Protein AF-A0A1V9Z8P1-F1 (afdb_monomer_lite)

Organism: Achlya hypogyna (NCBI:txid1202772)

Sequence (250 aa):
MLLMGPSRGLGRVGLRHARVFFSSTSPRMAPIKEDEFPGIFPAAKKSMLQDVVDRLNYSMANHPQVTMAFVISADMASIFGTYGLLQLSGVVISPEFALAFAASRPLRRLRMPFDLAMAALLSKMFPPLSRVRVSSMFPTVPQDQGLLHKGMSTMTDIMDKYGACYMIGSRLAGLTVVNSLYFALIQGVDILPYLEQFGFGELGSAMGTWAASVVMASVFYPVTLSATGYVVPGIARALAAAKANAAKRS

Foldseek 3Di:
DDDDDDDDDDDDDDPDDDDDDDDPPDPPDDPDPPDDDPDPDDDDPQDLLLVLQVLLLVCLQPPLPLLVVLLVVLLVVQLVVLLVVCVVVVDQFDLLLLVLLLVCPVCVVVCPVVLLVQLVVVCVVRVSQLQAQNVSSDDPDPPDPDPVVVVVVVVNVSCNRSPVSSVLSSLVSSLVSSVVSSVVVVVVPDCLVVVVVVVNNDRDSSSSSSSVSSNVSSVCSVVSSSVSSVVSVVVVVVVVVVVVVVVVVD

pLDDT: mean 80.26, std 18.21, range [40.0, 96.31]

Radius of gyration: 29.45 Å; chains: 1; bounding box: 127×45×56 Å

Secondary structure (DSSP, 8-state):
---------------------------------TT-----S------HHHHHHHHHHHHHHH-HHHHHHHHHHHHHHHHHHHHHHHHHHT----HHHHHHHHHTTTTHHHHHHHHHHHHHHHHHH-GGGGG--GGGGS-------SHHHHHHHHHHHHHHHHTHHHHHHHHHHHHHHHHHHHHHHHTT---HHHHHTTT-S---HHHHHHHHHHHHHGGGHHHHHHHHHHHHHHHHHHHHHHHHHHHTT-

Structure (mmCIF, N/CA/C/O backbone):
data_AF-A0A1V9Z8P1-F1
#
_entry.id   AF-A0A1V9Z8P1-F1
#
loop_
_atom_site.group_PDB
_atom_site.id
_atom_site.type_symbol
_atom_site.label_atom_id
_atom_site.label_alt_id
_atom_site.label_comp_id
_atom_site.label_asym_id
_atom_site.label_entity_id
_atom_site.label_seq_id
_atom_site.pdbx_PDB_ins_code
_atom_site.Cartn_x
_atom_site.Cartn_y
_atom_site.Cartn_z
_atom_site.occupancy
_atom_site.B_iso_or_equiv
_atom_site.auth_seq_id
_atom_site.auth_comp_id
_atom_site.auth_asym_id
_atom_site.auth_atom_id
_atom_site.pdbx_PDB_model_num
ATOM 1 N N . MET A 1 1 ? 103.067 0.131 10.561 1.00 40.03 1 MET A N 1
ATOM 2 C CA . MET A 1 1 ? 103.444 -0.729 9.421 1.00 40.03 1 MET A CA 1
ATOM 3 C C . MET A 1 1 ? 102.188 -0.946 8.586 1.00 40.03 1 MET A C 1
ATOM 5 O O . MET A 1 1 ? 101.149 -1.239 9.160 1.00 40.03 1 MET A O 1
ATOM 9 N N . LEU A 1 2 ? 102.275 -0.628 7.294 1.00 45.22 2 LEU A N 1
ATOM 10 C CA . LEU A 1 2 ? 101.213 -0.632 6.278 1.00 45.22 2 LEU A CA 1
ATOM 11 C C . LEU A 1 2 ? 100.500 -1.985 6.108 1.00 45.22 2 LEU A C 1
ATOM 13 O O . LEU A 1 2 ? 101.162 -3.011 6.210 1.00 45.22 2 LEU A O 1
ATOM 17 N N . LEU A 1 3 ? 99.209 -1.945 5.733 1.00 47.12 3 LEU A N 1
ATOM 18 C CA . LEU A 1 3 ? 98.592 -2.540 4.517 1.00 47.12 3 LEU A CA 1
ATOM 19 C C . LEU A 1 3 ? 97.046 -2.521 4.678 1.00 47.12 3 LEU A C 1
ATOM 21 O O . LEU A 1 3 ? 96.527 -3.007 5.672 1.00 47.12 3 LEU A O 1
ATOM 25 N N . MET A 1 4 ? 96.310 -1.721 3.892 1.00 40.69 4 MET A N 1
ATOM 26 C CA . MET A 1 4 ? 95.672 -2.046 2.590 1.00 40.69 4 MET A CA 1
ATOM 27 C C . MET A 1 4 ? 94.326 -2.805 2.723 1.00 40.69 4 MET A C 1
ATOM 29 O O . MET A 1 4 ? 94.268 -3.852 3.350 1.00 40.69 4 MET A O 1
ATOM 33 N N . GLY A 1 5 ? 93.251 -2.235 2.141 1.00 41.12 5 GLY A N 1
ATOM 34 C CA . GLY A 1 5 ? 91.856 -2.746 2.119 1.00 41.12 5 GLY A CA 1
ATOM 35 C C . GLY A 1 5 ? 91.628 -3.975 1.206 1.00 41.12 5 GLY A C 1
ATOM 36 O O . GLY A 1 5 ? 92.610 -4.673 0.967 1.00 41.12 5 GLY A O 1
ATOM 37 N N . PRO A 1 6 ? 90.421 -4.257 0.628 1.00 54.06 6 PRO A N 1
ATOM 38 C CA . PRO A 1 6 ? 89.310 -3.330 0.318 1.00 54.06 6 PRO A CA 1
ATOM 39 C C . PRO A 1 6 ? 87.839 -3.852 0.459 1.00 54.06 6 PRO A C 1
ATOM 41 O O . PRO A 1 6 ? 87.563 -5.033 0.623 1.00 54.06 6 PRO A O 1
ATOM 44 N N . SER A 1 7 ? 86.903 -2.898 0.323 1.00 47.62 7 SER A N 1
ATOM 45 C CA . SER A 1 7 ? 85.544 -2.891 -0.281 1.00 47.62 7 SER A CA 1
ATOM 46 C C . SER A 1 7 ? 84.724 -4.168 -0.565 1.00 47.62 7 SER A C 1
ATOM 48 O O . SER A 1 7 ? 85.163 -5.032 -1.318 1.00 47.62 7 SER A O 1
ATOM 50 N N . ARG A 1 8 ? 83.426 -4.116 -0.184 1.00 44.69 8 ARG A N 1
ATOM 51 C CA . ARG A 1 8 ? 82.171 -4.423 -0.953 1.00 44.69 8 ARG A CA 1
ATOM 52 C C . ARG A 1 8 ? 80.996 -4.555 0.047 1.00 44.69 8 ARG A C 1
ATOM 54 O O . ARG A 1 8 ? 81.183 -5.155 1.088 1.00 44.69 8 ARG A O 1
ATOM 61 N N . GLY A 1 9 ? 79.767 -4.073 -0.142 1.00 43.34 9 GLY A N 1
ATOM 62 C CA . GLY A 1 9 ? 79.109 -3.310 -1.199 1.00 43.34 9 GLY A CA 1
ATOM 63 C C . GLY A 1 9 ? 77.713 -2.885 -0.700 1.00 43.34 9 GLY A C 1
ATOM 64 O O . GLY A 1 9 ? 76.983 -3.684 -0.121 1.00 43.34 9 GLY A O 1
ATOM 65 N N . LEU A 1 10 ? 77.365 -1.612 -0.898 1.00 44.53 10 LEU A N 1
ATOM 66 C CA . LEU A 1 10 ? 76.055 -1.024 -0.602 1.00 44.53 10 LEU A CA 1
ATOM 67 C C . LEU A 1 10 ? 75.055 -1.395 -1.709 1.00 44.53 10 LEU A C 1
ATOM 69 O O . LEU A 1 10 ? 75.205 -0.971 -2.856 1.00 44.53 10 LEU A O 1
ATOM 73 N N . GLY A 1 11 ? 74.019 -2.158 -1.361 1.00 42.34 11 GLY A N 1
ATOM 74 C CA . GLY A 1 11 ? 72.881 -2.432 -2.237 1.00 42.34 11 GLY A CA 1
ATOM 75 C C . GLY A 1 11 ? 71.965 -1.213 -2.353 1.00 42.34 11 GLY A C 1
ATOM 76 O O . GLY A 1 11 ? 71.170 -0.937 -1.460 1.00 42.34 11 GLY A O 1
ATOM 77 N N . ARG A 1 12 ? 72.065 -0.482 -3.470 1.00 43.97 12 ARG A N 1
ATOM 78 C CA . ARG A 1 12 ? 71.074 0.517 -3.899 1.00 43.97 12 ARG A CA 1
ATOM 79 C C . ARG A 1 12 ? 69.827 -0.200 -4.421 1.00 43.97 12 ARG A C 1
ATOM 81 O O . ARG A 1 12 ? 69.863 -0.795 -5.495 1.00 43.97 12 ARG A O 1
ATOM 88 N N . VAL A 1 13 ? 68.714 -0.094 -3.699 1.00 48.84 13 VAL A N 1
ATOM 89 C CA . VAL A 1 13 ? 67.387 -0.463 -4.208 1.00 48.84 13 VAL A CA 1
ATOM 90 C C . VAL A 1 13 ? 66.920 0.648 -5.149 1.00 48.84 13 VAL A C 1
ATOM 92 O O . VAL A 1 13 ? 66.606 1.758 -4.726 1.00 48.84 13 VAL A O 1
ATOM 95 N N . GLY A 1 14 ? 66.942 0.364 -6.450 1.00 43.62 14 GLY A N 1
ATOM 96 C CA . GLY A 1 14 ? 66.439 1.260 -7.485 1.00 43.62 14 GLY A CA 1
ATOM 97 C C . GLY A 1 14 ? 64.912 1.295 -7.494 1.00 43.62 14 GLY A C 1
ATOM 98 O O . GLY A 1 14 ? 64.268 0.335 -7.907 1.00 43.62 14 GLY A O 1
ATOM 99 N N . LEU A 1 15 ? 64.336 2.429 -7.094 1.00 46.81 15 LEU A N 1
ATOM 100 C CA . LEU A 1 15 ? 62.937 2.779 -7.339 1.00 46.81 15 LEU A CA 1
ATOM 101 C C . LEU A 1 15 ? 62.738 3.050 -8.839 1.00 46.81 15 LEU A C 1
ATOM 103 O O . LEU A 1 15 ? 62.928 4.164 -9.324 1.00 46.81 15 LEU A O 1
ATOM 107 N N . ARG A 1 16 ? 62.364 2.013 -9.595 1.00 42.28 16 ARG A N 1
ATOM 108 C CA . ARG A 1 16 ? 61.863 2.166 -10.966 1.00 42.28 16 ARG A CA 1
ATOM 109 C C . ARG A 1 16 ? 60.435 2.712 -10.918 1.00 42.28 16 ARG A C 1
ATOM 111 O O . ARG A 1 16 ? 59.513 2.021 -10.500 1.00 42.28 16 ARG A O 1
ATOM 118 N N . HIS A 1 17 ? 60.265 3.947 -11.381 1.00 45.50 17 HIS A N 1
ATOM 119 C CA . HIS A 1 17 ? 58.970 4.515 -11.749 1.00 45.50 17 HIS A CA 1
ATOM 120 C C . HIS A 1 17 ? 58.358 3.709 -12.904 1.00 45.50 17 HIS A C 1
ATOM 122 O O . HIS A 1 17 ? 58.748 3.870 -14.061 1.00 45.50 17 HIS A O 1
ATOM 128 N N . ALA A 1 18 ? 57.388 2.851 -12.596 1.00 45.50 18 ALA A N 1
ATOM 129 C CA . ALA A 1 18 ? 56.505 2.271 -13.595 1.00 45.50 18 ALA A CA 1
ATOM 130 C C . ALA A 1 18 ? 55.452 3.324 -13.984 1.00 45.50 18 ALA A C 1
ATOM 132 O O . ALA A 1 18 ? 54.519 3.592 -13.230 1.00 45.50 18 ALA A O 1
ATOM 133 N N . ARG A 1 19 ? 55.614 3.951 -15.156 1.00 45.22 19 ARG A N 1
ATOM 134 C CA . ARG A 1 19 ? 54.534 4.722 -15.790 1.00 45.22 19 ARG A CA 1
ATOM 135 C C . ARG A 1 19 ? 53.482 3.736 -16.287 1.00 45.22 19 ARG A C 1
ATOM 137 O O . ARG A 1 19 ? 53.724 3.010 -17.248 1.00 45.22 19 ARG A O 1
ATOM 144 N N . VAL A 1 20 ? 52.327 3.718 -15.634 1.00 44.81 20 VAL A N 1
ATOM 145 C CA . VAL A 1 20 ? 51.143 2.999 -16.108 1.00 44.81 20 VAL A CA 1
ATOM 146 C C . VAL A 1 20 ? 50.519 3.829 -17.232 1.00 44.81 20 VAL A C 1
ATOM 148 O O . VAL A 1 20 ? 49.937 4.884 -16.990 1.00 44.81 20 VAL A O 1
ATOM 151 N N . PHE A 1 21 ? 50.694 3.379 -18.474 1.00 43.69 21 PHE A N 1
ATOM 152 C CA . PHE A 1 21 ? 49.961 3.892 -19.630 1.00 43.69 21 PHE A CA 1
ATOM 153 C C . PHE A 1 21 ? 48.516 3.379 -19.560 1.00 43.69 21 PHE A C 1
ATOM 155 O O . PHE A 1 21 ? 48.267 2.189 -19.745 1.00 43.69 21 PHE A O 1
ATOM 162 N N . PHE A 1 22 ? 47.558 4.270 -19.303 1.00 40.25 22 PHE A N 1
ATOM 163 C CA . PHE A 1 22 ? 46.138 3.982 -19.500 1.00 40.25 22 PHE A CA 1
ATOM 164 C C . PHE A 1 22 ? 45.825 4.041 -21.000 1.00 40.25 22 PHE A C 1
ATOM 166 O O . PHE A 1 22 ? 45.707 5.117 -21.581 1.00 40.25 22 PHE A O 1
ATOM 173 N N . SER A 1 23 ? 45.708 2.873 -21.632 1.00 40.12 23 SER A N 1
ATOM 174 C CA . SER A 1 23 ? 45.124 2.737 -22.967 1.00 40.12 23 SER A CA 1
ATOM 175 C C . SER A 1 23 ? 43.602 2.797 -22.839 1.00 40.12 23 SER A C 1
ATOM 177 O O . SER A 1 23 ? 42.976 1.870 -22.325 1.00 40.12 23 SER A O 1
ATOM 179 N N . SER A 1 24 ? 42.993 3.898 -23.280 1.00 47.03 24 SER A N 1
ATOM 180 C CA . SER A 1 24 ? 41.542 4.043 -23.388 1.00 47.03 24 SER A CA 1
ATOM 181 C C . SER A 1 24 ? 41.046 3.315 -24.638 1.00 47.03 24 SER A C 1
ATOM 183 O O . SER A 1 24 ? 40.809 3.920 -25.683 1.00 47.03 24 SER A O 1
ATOM 185 N N . THR A 1 25 ? 40.911 1.997 -24.558 1.00 40.81 25 THR A N 1
ATOM 186 C CA . THR A 1 25 ? 40.157 1.229 -25.551 1.00 40.81 25 THR A CA 1
ATOM 187 C C . THR A 1 25 ? 38.793 0.928 -24.946 1.00 40.81 25 THR A C 1
ATOM 189 O O . THR A 1 25 ? 38.630 -0.022 -24.185 1.00 40.81 25 THR A O 1
ATOM 192 N N . SER A 1 26 ? 37.811 1.790 -25.213 1.00 44.75 26 SER A N 1
ATOM 193 C CA . SER A 1 26 ? 36.424 1.538 -24.824 1.00 44.75 26 SER A CA 1
ATOM 194 C C . SER A 1 26 ? 35.945 0.246 -25.498 1.00 44.75 26 SER A C 1
ATOM 196 O O . SER A 1 26 ? 36.022 0.152 -26.727 1.00 44.75 26 SER A O 1
ATOM 198 N N . PRO A 1 27 ? 35.452 -0.758 -24.751 1.00 42.81 27 PRO A N 1
ATOM 199 C CA . PRO A 1 27 ? 34.895 -1.949 -25.364 1.00 42.81 27 PRO A CA 1
ATOM 200 C C . PRO A 1 27 ? 33.630 -1.555 -26.127 1.00 42.81 27 PRO A C 1
ATOM 202 O O . PRO A 1 27 ? 32.671 -1.021 -25.568 1.00 42.81 27 PRO A O 1
ATOM 205 N N . ARG A 1 28 ? 33.651 -1.802 -27.436 1.00 40.78 28 ARG A N 1
ATOM 206 C CA . ARG A 1 28 ? 32.504 -1.662 -28.332 1.00 40.78 28 ARG A CA 1
ATOM 207 C C . ARG A 1 28 ? 31.462 -2.692 -27.884 1.00 40.78 28 ARG A C 1
ATOM 209 O O . ARG A 1 28 ? 31.609 -3.874 -28.182 1.00 40.78 28 ARG A O 1
ATOM 216 N N . MET A 1 29 ? 30.459 -2.265 -27.111 1.00 40.00 29 MET A N 1
ATOM 217 C CA . MET A 1 29 ? 29.344 -3.135 -26.735 1.00 40.00 29 MET A CA 1
ATOM 218 C C . MET A 1 29 ? 28.642 -3.603 -28.010 1.00 40.00 29 MET A C 1
ATOM 220 O O . MET A 1 29 ? 28.148 -2.793 -28.796 1.00 40.00 29 MET A O 1
ATOM 224 N N . ALA A 1 30 ? 28.646 -4.915 -28.227 1.00 50.69 30 ALA A N 1
ATOM 225 C CA . ALA A 1 30 ? 27.845 -5.544 -29.260 1.00 50.69 30 ALA A CA 1
ATOM 226 C C . ALA A 1 30 ? 26.348 -5.326 -28.958 1.00 50.69 30 ALA A C 1
ATOM 228 O O . ALA A 1 30 ? 25.973 -5.252 -27.784 1.00 50.69 30 ALA A O 1
ATOM 229 N N . PRO A 1 31 ? 25.484 -5.231 -29.985 1.00 46.00 31 PRO A N 1
ATOM 230 C CA . PRO A 1 31 ? 24.044 -5.178 -29.782 1.00 46.00 31 PRO A CA 1
ATOM 231 C C . PRO A 1 31 ? 23.592 -6.471 -29.096 1.00 46.00 31 PRO A C 1
ATOM 233 O O . PRO A 1 31 ? 23.722 -7.563 -29.650 1.00 46.00 31 PRO A O 1
ATOM 236 N N . ILE A 1 32 ? 23.098 -6.339 -27.866 1.00 47.44 32 ILE A N 1
ATOM 237 C CA . ILE A 1 32 ? 22.463 -7.428 -27.127 1.00 47.44 32 ILE A CA 1
ATOM 238 C C . ILE A 1 32 ? 21.218 -7.817 -27.928 1.00 47.44 32 ILE A C 1
ATOM 240 O O . ILE A 1 32 ? 20.313 -7.003 -28.095 1.00 47.44 32 ILE A O 1
ATOM 244 N N . LYS A 1 33 ? 21.196 -9.041 -28.467 1.00 40.50 33 LYS A N 1
ATOM 245 C CA . LYS A 1 33 ? 19.981 -9.637 -29.030 1.00 40.50 33 LYS A CA 1
ATOM 246 C C . LYS A 1 33 ? 18.975 -9.803 -27.891 1.00 40.50 33 LYS A C 1
ATOM 248 O O . LYS A 1 33 ? 19.174 -10.612 -26.989 1.00 40.50 33 LYS A O 1
ATOM 253 N N . GLU A 1 34 ? 17.941 -8.976 -27.929 1.00 47.72 34 GLU A N 1
ATOM 254 C CA . GLU A 1 34 ? 16.775 -9.016 -27.057 1.00 47.72 34 GLU A CA 1
ATOM 255 C C . GLU A 1 34 ? 15.942 -10.248 -27.423 1.00 47.72 34 GLU A C 1
ATOM 257 O O . GLU A 1 34 ? 15.357 -10.257 -28.493 1.00 47.72 34 GLU A O 1
ATOM 262 N N . ASP A 1 35 ? 15.979 -11.292 -26.591 1.00 46.50 35 ASP A N 1
ATOM 263 C CA . ASP A 1 35 ? 14.927 -12.323 -26.436 1.00 46.50 35 ASP A CA 1
ATOM 264 C C . ASP A 1 35 ? 15.291 -13.336 -25.331 1.00 46.50 35 ASP A C 1
ATOM 266 O O . ASP A 1 35 ? 14.424 -14.011 -24.780 1.00 46.50 35 ASP A O 1
ATOM 270 N N . GLU A 1 36 ? 16.556 -13.384 -24.906 1.00 42.84 36 GLU A N 1
ATOM 271 C CA . GLU A 1 36 ? 16.987 -14.171 -23.750 1.00 42.84 36 GLU A CA 1
ATOM 272 C C . GLU A 1 36 ? 17.211 -13.270 -22.533 1.00 42.84 36 GLU A C 1
ATOM 274 O O . GLU A 1 36 ? 18.234 -12.603 -22.372 1.00 42.84 36 GLU A O 1
ATOM 279 N N . PHE A 1 37 ? 16.229 -13.264 -21.629 1.00 51.34 37 PHE A N 1
ATOM 280 C CA . PHE A 1 37 ? 16.481 -12.926 -20.230 1.00 51.34 37 PHE A CA 1
ATOM 281 C C . PHE A 1 37 ? 17.618 -13.850 -19.747 1.00 51.34 37 PHE A C 1
ATOM 283 O O . PHE A 1 37 ? 17.499 -15.057 -19.972 1.00 51.34 37 PHE A O 1
ATOM 290 N N . PRO A 1 38 ? 18.695 -13.369 -19.092 1.00 45.31 38 PRO A N 1
ATOM 291 C CA . PRO A 1 38 ? 19.750 -14.238 -18.574 1.00 45.31 38 PRO A CA 1
ATOM 292 C C . PRO A 1 38 ? 19.222 -14.993 -17.345 1.00 45.31 38 PRO A C 1
ATOM 294 O O . PRO A 1 38 ? 19.508 -14.677 -16.192 1.00 45.31 38 PRO A O 1
ATOM 297 N N . GLY A 1 39 ? 18.362 -15.970 -17.609 1.00 44.62 39 GLY A N 1
ATOM 298 C CA . GLY A 1 39 ? 17.826 -16.921 -16.663 1.00 44.62 39 GLY A CA 1
ATOM 299 C C . GLY A 1 39 ? 18.815 -18.061 -16.512 1.00 44.62 39 GLY A C 1
ATOM 300 O O . GLY A 1 39 ? 18.746 -19.059 -17.220 1.00 44.62 39 GLY A O 1
ATOM 301 N N . ILE A 1 40 ? 19.710 -17.948 -15.538 1.00 49.41 40 ILE A N 1
ATOM 302 C CA . ILE A 1 40 ? 20.261 -19.143 -14.905 1.00 49.41 40 ILE A CA 1
ATOM 303 C C . ILE A 1 40 ? 19.071 -19.755 -14.164 1.00 49.41 40 ILE A C 1
ATOM 305 O O . ILE A 1 40 ? 18.682 -19.195 -13.153 1.00 49.41 40 ILE A O 1
ATOM 309 N N . PHE A 1 41 ? 18.387 -20.740 -14.756 1.00 42.97 41 PHE A N 1
ATOM 310 C CA . PHE A 1 41 ? 17.760 -21.932 -14.148 1.00 42.97 41 PHE A CA 1
ATOM 311 C C . PHE A 1 41 ? 16.761 -22.563 -15.150 1.00 42.97 41 PHE A C 1
ATOM 313 O O . PHE A 1 41 ? 15.915 -21.851 -15.695 1.00 42.97 41 PHE A O 1
ATOM 320 N N . PRO A 1 42 ? 16.825 -23.890 -15.389 1.00 46.09 42 PRO A N 1
ATOM 321 C CA . PRO A 1 42 ? 15.961 -24.586 -16.340 1.00 46.09 42 PRO A CA 1
ATOM 322 C C . PRO A 1 42 ? 14.488 -24.616 -15.892 1.00 46.09 42 PRO A C 1
ATOM 324 O O . PRO A 1 42 ? 14.165 -24.538 -14.707 1.00 46.09 42 PRO A O 1
ATOM 327 N N . ALA A 1 43 ? 13.605 -24.728 -16.885 1.00 49.56 43 ALA A N 1
ATOM 328 C CA . ALA A 1 43 ? 12.153 -24.566 -16.847 1.00 49.56 43 ALA A CA 1
ATOM 329 C C . ALA A 1 43 ? 11.384 -25.499 -15.882 1.00 49.56 43 ALA A C 1
ATOM 331 O O . ALA A 1 43 ? 10.716 -26.443 -16.299 1.00 49.56 43 ALA A O 1
ATOM 332 N N . ALA A 1 44 ? 11.369 -25.174 -14.590 1.00 51.97 44 ALA A N 1
ATOM 333 C CA . ALA A 1 44 ? 10.203 -25.443 -13.750 1.00 51.97 44 ALA A CA 1
ATOM 334 C C . ALA A 1 44 ? 9.190 -24.307 -13.970 1.00 51.97 44 ALA A C 1
ATOM 336 O O . ALA A 1 44 ? 9.596 -23.144 -14.008 1.00 51.97 44 ALA A O 1
ATOM 337 N N . LYS A 1 45 ? 7.888 -24.607 -14.123 1.00 56.22 45 LYS A N 1
ATOM 338 C CA . LYS A 1 45 ? 6.828 -23.577 -14.190 1.00 56.22 45 LYS A CA 1
ATOM 339 C C . LYS A 1 45 ? 6.976 -22.654 -12.977 1.00 56.22 45 LYS A C 1
ATOM 341 O O . LYS A 1 45 ? 6.590 -23.024 -11.868 1.00 56.22 45 LYS A O 1
ATOM 346 N N . LYS A 1 46 ? 7.567 -21.472 -13.170 1.00 69.94 46 LYS A N 1
ATOM 347 C CA . LYS A 1 46 ? 7.683 -20.475 -12.109 1.00 69.94 46 LYS A CA 1
ATOM 348 C C . LYS A 1 46 ? 6.267 -20.146 -11.648 1.00 69.94 46 LYS A C 1
ATOM 350 O O . LYS A 1 46 ? 5.398 -19.859 -12.468 1.00 69.94 46 LYS A O 1
ATOM 355 N N . SER A 1 47 ? 6.024 -20.229 -10.341 1.00 87.12 47 SER A N 1
ATOM 356 C CA . SER A 1 47 ? 4.771 -19.744 -9.760 1.00 87.12 47 SER A CA 1
ATOM 357 C C . SER A 1 47 ? 4.563 -18.289 -10.188 1.00 87.12 47 SER A C 1
ATOM 359 O O . SER A 1 47 ? 5.525 -17.520 -10.188 1.00 87.12 47 SER A O 1
ATOM 361 N N . MET A 1 48 ? 3.330 -17.898 -10.525 1.00 88.50 48 MET A N 1
ATOM 362 C CA . MET A 1 48 ? 2.991 -16.511 -10.882 1.00 88.50 48 MET A CA 1
ATOM 363 C C . MET A 1 48 ? 3.534 -15.520 -9.841 1.00 88.50 48 MET A C 1
ATOM 365 O O . MET A 1 48 ? 4.070 -14.473 -10.188 1.00 88.50 48 MET A O 1
ATOM 369 N N . LEU A 1 49 ? 3.466 -15.892 -8.560 1.00 88.06 49 LEU A N 1
ATOM 370 C CA . LEU A 1 49 ? 3.987 -15.088 -7.459 1.00 88.06 49 LEU A CA 1
ATOM 371 C C . LEU A 1 49 ? 5.512 -14.912 -7.532 1.00 88.06 49 LEU A C 1
ATOM 373 O O . LEU A 1 49 ? 6.022 -13.840 -7.229 1.00 88.06 49 LEU A O 1
ATOM 377 N N . GLN A 1 50 ? 6.239 -15.950 -7.951 1.00 91.12 50 GLN A N 1
ATOM 378 C CA . GLN A 1 50 ? 7.687 -15.878 -8.136 1.00 91.12 50 GLN A CA 1
ATOM 379 C C . GLN A 1 50 ? 8.046 -14.968 -9.317 1.00 91.12 50 GLN A C 1
ATOM 381 O O . GLN A 1 50 ? 8.978 -14.185 -9.191 1.00 91.12 50 GLN A O 1
ATOM 386 N N . ASP A 1 51 ? 7.292 -15.013 -10.421 1.00 90.81 51 ASP A N 1
ATOM 387 C CA . ASP A 1 51 ? 7.514 -14.103 -11.558 1.00 90.81 51 ASP A CA 1
ATOM 388 C C . ASP A 1 51 ? 7.269 -12.638 -11.167 1.00 90.81 51 ASP A C 1
ATOM 390 O O . ASP A 1 51 ? 8.079 -11.762 -11.468 1.00 90.81 51 ASP A O 1
ATOM 394 N N . VAL A 1 52 ? 6.198 -12.369 -10.410 1.00 91.56 52 VAL A N 1
ATOM 395 C CA . VAL A 1 52 ? 5.923 -11.032 -9.859 1.00 91.56 52 VAL A CA 1
ATOM 396 C C . VAL A 1 52 ? 7.090 -10.543 -8.997 1.00 91.56 52 VAL A C 1
ATOM 398 O O . VAL A 1 52 ? 7.538 -9.410 -9.160 1.00 91.56 52 VAL A O 1
ATOM 401 N N . VAL A 1 53 ? 7.605 -11.390 -8.103 1.00 92.56 53 VAL A N 1
ATOM 402 C CA . VAL A 1 53 ? 8.736 -11.058 -7.222 1.00 92.56 53 VAL A CA 1
ATOM 403 C C . VAL A 1 53 ? 10.014 -10.799 -8.019 1.00 92.56 53 VAL A C 1
ATOM 405 O O . VAL A 1 53 ? 10.694 -9.805 -7.763 1.00 92.56 53 VAL A O 1
ATOM 408 N N . ASP A 1 54 ? 10.328 -11.653 -8.994 1.00 92.88 54 ASP A N 1
ATOM 409 C CA . ASP A 1 54 ? 11.513 -11.521 -9.846 1.00 92.88 54 ASP A CA 1
ATOM 410 C C . ASP A 1 54 ? 11.468 -10.189 -10.625 1.00 92.88 54 ASP A C 1
ATOM 412 O O . ASP A 1 54 ? 12.440 -9.429 -10.634 1.00 92.88 54 ASP A O 1
ATOM 416 N N . ARG A 1 55 ? 10.315 -9.851 -11.216 1.00 92.38 55 ARG A N 1
ATOM 417 C CA . ARG A 1 55 ? 10.098 -8.596 -11.959 1.00 92.38 55 ARG A CA 1
ATOM 418 C C . ARG A 1 55 ? 10.108 -7.358 -11.076 1.00 92.38 55 ARG A C 1
ATOM 420 O O . ARG A 1 55 ? 10.625 -6.309 -11.471 1.00 92.38 55 ARG A O 1
ATOM 427 N N . LEU A 1 56 ? 9.536 -7.467 -9.881 1.00 92.31 56 LEU A N 1
ATOM 428 C CA . LEU A 1 56 ? 9.555 -6.385 -8.913 1.00 92.31 56 LEU A CA 1
ATOM 429 C C . LEU A 1 56 ? 10.998 -6.090 -8.498 1.00 92.31 56 LEU A C 1
ATOM 431 O O . LEU A 1 56 ? 11.434 -4.953 -8.642 1.00 92.31 56 LEU A O 1
ATOM 435 N N . ASN A 1 57 ? 11.765 -7.112 -8.109 1.00 93.56 57 ASN A N 1
ATOM 436 C CA . ASN A 1 57 ? 13.191 -6.984 -7.796 1.00 93.56 57 ASN A CA 1
ATOM 437 C C . ASN A 1 57 ? 13.998 -6.397 -8.959 1.00 93.56 57 ASN A C 1
ATOM 439 O O . ASN A 1 57 ? 14.822 -5.510 -8.743 1.00 93.56 57 ASN A O 1
ATOM 443 N N . TYR A 1 58 ? 13.738 -6.841 -10.192 1.00 92.81 58 TYR A N 1
ATOM 444 C CA . TYR A 1 58 ? 14.364 -6.265 -11.383 1.00 92.81 58 TYR A CA 1
ATOM 445 C C . TYR A 1 58 ? 14.085 -4.760 -11.497 1.00 92.81 58 TYR A C 1
ATOM 447 O O . TYR A 1 58 ? 15.005 -3.979 -11.742 1.00 92.81 58 TYR A O 1
ATOM 455 N N . SER A 1 59 ? 12.834 -4.346 -11.289 1.00 92.19 59 SER A N 1
ATOM 456 C CA . SER A 1 59 ? 12.435 -2.938 -11.358 1.00 92.19 59 SER A CA 1
ATOM 457 C C . SER A 1 59 ? 13.099 -2.108 -10.258 1.00 92.19 59 SER A C 1
ATOM 459 O O . SER A 1 59 ? 13.655 -1.051 -10.556 1.00 92.19 59 SER A O 1
ATOM 461 N N . MET A 1 60 ? 13.125 -2.615 -9.018 1.00 91.31 60 MET A N 1
ATOM 462 C CA . MET A 1 60 ? 13.779 -1.938 -7.892 1.00 91.31 60 MET A CA 1
ATOM 463 C C . MET A 1 60 ? 15.283 -1.754 -8.136 1.00 91.31 60 MET A C 1
ATOM 465 O O . MET A 1 60 ? 15.801 -0.665 -7.917 1.00 91.31 60 MET A O 1
ATOM 469 N N . ALA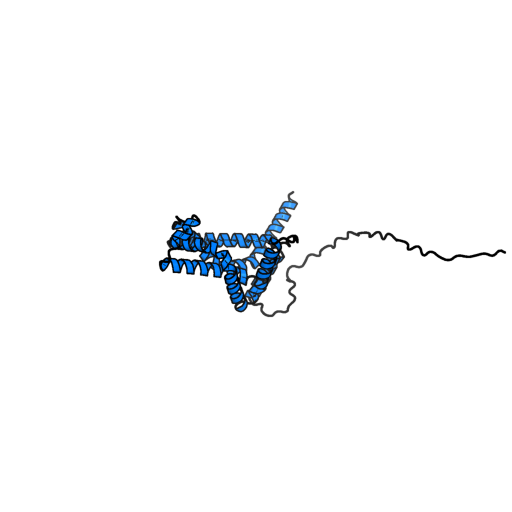 A 1 61 ? 15.965 -2.784 -8.647 1.00 91.50 61 ALA A N 1
ATOM 470 C CA . ALA A 1 61 ? 17.411 -2.764 -8.850 1.00 91.50 61 ALA A CA 1
ATOM 471 C C . ALA A 1 61 ? 17.854 -1.897 -10.041 1.00 91.50 61 ALA A C 1
ATOM 473 O O . ALA A 1 61 ? 18.859 -1.198 -9.954 1.00 91.50 61 ALA A O 1
ATOM 474 N N . ASN A 1 62 ? 17.126 -1.939 -11.161 1.00 92.25 62 ASN A N 1
ATOM 475 C CA . ASN A 1 62 ? 17.540 -1.256 -12.395 1.00 92.25 62 ASN A CA 1
ATOM 476 C C . ASN A 1 62 ? 16.927 0.143 -12.542 1.00 92.25 62 ASN A C 1
ATOM 478 O O . ASN A 1 62 ? 17.495 1.011 -13.208 1.00 92.25 62 ASN A O 1
ATOM 482 N N . HIS A 1 63 ? 15.758 0.378 -11.942 1.00 93.12 63 HIS A N 1
ATOM 483 C CA . HIS A 1 63 ? 14.994 1.616 -12.089 1.00 93.12 63 HIS A CA 1
ATOM 484 C C . HIS A 1 63 ? 14.430 2.114 -10.742 1.00 93.12 63 HIS A C 1
ATOM 486 O O . HIS A 1 63 ? 13.224 2.360 -10.642 1.00 93.12 63 HIS A O 1
ATOM 492 N N . PRO A 1 64 ? 15.261 2.313 -9.700 1.00 91.44 64 PRO A N 1
ATOM 493 C CA . PRO A 1 64 ? 14.794 2.610 -8.340 1.00 91.44 64 PRO A CA 1
ATOM 494 C C . PRO A 1 64 ? 13.942 3.886 -8.258 1.00 91.44 64 PRO A C 1
ATOM 496 O O . PRO A 1 64 ? 12.862 3.877 -7.672 1.00 91.44 64 PRO A O 1
ATOM 499 N N . GLN A 1 65 ? 14.363 4.967 -8.925 1.00 90.69 65 GLN A N 1
ATOM 500 C CA . GLN A 1 65 ? 13.634 6.243 -8.918 1.00 90.69 65 GLN A CA 1
ATOM 501 C C . GLN A 1 65 ? 12.270 6.149 -9.616 1.00 90.69 65 GLN A C 1
ATOM 503 O O . GLN A 1 65 ? 11.275 6.652 -9.101 1.00 90.69 65 GLN A O 1
ATOM 508 N N . VAL A 1 66 ? 12.210 5.478 -10.773 1.00 93.25 66 VAL A N 1
ATOM 509 C CA . VAL A 1 66 ? 10.953 5.278 -11.516 1.00 93.25 66 VAL A CA 1
ATOM 510 C C . VAL A 1 66 ? 10.023 4.361 -10.729 1.00 93.25 66 VAL A C 1
ATOM 512 O O . VAL A 1 66 ? 8.824 4.613 -10.671 1.00 93.25 66 VAL A O 1
ATOM 515 N N . THR A 1 67 ? 10.578 3.339 -10.074 1.00 93.50 67 THR A N 1
ATOM 516 C CA . THR A 1 67 ? 9.822 2.433 -9.207 1.00 93.50 67 THR A CA 1
ATOM 517 C C . THR A 1 67 ? 9.197 3.182 -8.037 1.00 93.50 67 THR A C 1
ATOM 519 O O . THR A 1 67 ? 7.994 3.076 -7.819 1.00 93.50 67 THR A O 1
ATOM 522 N N . MET A 1 68 ? 9.984 3.985 -7.317 1.00 91.62 68 MET A N 1
ATOM 523 C CA . MET A 1 68 ? 9.494 4.785 -6.195 1.00 91.62 68 MET A CA 1
ATOM 524 C C . MET A 1 68 ? 8.415 5.780 -6.639 1.00 91.62 68 MET A C 1
ATOM 526 O O . MET A 1 68 ? 7.354 5.845 -6.019 1.00 91.62 68 MET A O 1
ATOM 530 N N . ALA A 1 69 ? 8.652 6.505 -7.737 1.00 93.38 69 ALA A N 1
ATOM 531 C CA . ALA A 1 69 ? 7.673 7.434 -8.294 1.00 93.38 69 ALA A CA 1
ATOM 532 C C . ALA A 1 69 ? 6.370 6.715 -8.670 1.00 93.38 69 ALA A C 1
ATOM 534 O O . ALA A 1 69 ? 5.296 7.150 -8.265 1.00 93.38 69 ALA A O 1
ATOM 535 N N . PHE A 1 70 ? 6.458 5.580 -9.369 1.00 95.31 70 PHE A N 1
ATOM 536 C CA . PHE A 1 70 ? 5.290 4.805 -9.773 1.00 95.31 70 PHE A CA 1
ATOM 537 C C . PHE A 1 70 ? 4.495 4.286 -8.573 1.00 95.31 70 PHE A C 1
ATOM 539 O O . PHE A 1 70 ? 3.278 4.436 -8.555 1.00 95.31 70 PHE A O 1
ATOM 546 N N . VAL A 1 71 ? 5.156 3.725 -7.553 1.00 93.38 71 VAL A N 1
ATOM 547 C CA . VAL A 1 71 ? 4.476 3.226 -6.346 1.00 93.38 71 VAL A CA 1
ATOM 548 C C . VAL A 1 71 ? 3.735 4.354 -5.629 1.00 93.38 71 VAL A C 1
ATOM 550 O O . VAL A 1 71 ? 2.585 4.165 -5.242 1.00 93.38 71 VAL A O 1
ATOM 553 N N . ILE A 1 72 ? 4.352 5.533 -5.485 1.00 93.38 72 ILE A N 1
ATOM 554 C CA . ILE A 1 72 ? 3.710 6.700 -4.858 1.00 93.38 72 ILE A CA 1
ATOM 555 C C . ILE A 1 72 ? 2.524 7.178 -5.699 1.00 93.38 72 ILE A C 1
ATOM 557 O O . ILE A 1 72 ? 1.434 7.378 -5.165 1.00 93.38 72 ILE A O 1
ATOM 561 N N . SER A 1 73 ? 2.708 7.336 -7.012 1.00 95.62 73 SER A N 1
ATOM 562 C CA . SER A 1 73 ? 1.638 7.763 -7.917 1.00 95.62 73 SER A CA 1
ATOM 563 C C . SER A 1 73 ? 0.475 6.775 -7.933 1.00 95.62 73 SER A C 1
ATOM 565 O O . SER A 1 73 ? -0.676 7.197 -7.904 1.00 95.62 73 SER A O 1
ATOM 567 N N . ALA A 1 74 ? 0.756 5.473 -7.936 1.00 95.19 74 ALA A N 1
ATOM 568 C CA . ALA A 1 74 ? -0.261 4.433 -7.913 1.00 95.19 74 ALA A CA 1
ATOM 569 C C . ALA A 1 74 ? -0.999 4.364 -6.565 1.00 95.19 74 ALA A C 1
ATOM 571 O O . ALA A 1 74 ? -2.202 4.123 -6.559 1.00 95.19 74 ALA A O 1
ATOM 572 N N . ASP A 1 75 ? -0.320 4.619 -5.438 1.00 92.88 75 ASP A N 1
ATOM 573 C CA . ASP A 1 75 ? -0.960 4.728 -4.115 1.00 92.88 75 ASP A CA 1
ATOM 574 C C . ASP A 1 75 ? -1.864 5.967 -4.031 1.00 92.88 75 ASP A C 1
ATOM 576 O O . ASP A 1 75 ? -2.976 5.900 -3.521 1.00 92.88 75 ASP A O 1
ATOM 580 N N . MET A 1 76 ? -1.446 7.106 -4.591 1.00 94.50 76 MET A N 1
ATOM 581 C CA . MET A 1 76 ? -2.327 8.277 -4.675 1.00 94.50 76 MET A CA 1
ATOM 582 C C . MET A 1 76 ? -3.518 8.009 -5.598 1.00 94.50 76 MET A C 1
ATOM 584 O O . MET A 1 76 ? -4.654 8.312 -5.242 1.00 94.50 76 MET A O 1
ATOM 588 N N . ALA A 1 77 ? -3.281 7.399 -6.761 1.00 96.31 77 ALA A N 1
ATOM 589 C CA . ALA A 1 77 ? -4.336 7.054 -7.705 1.00 96.31 77 ALA A CA 1
ATOM 590 C C . ALA A 1 77 ? -5.355 6.081 -7.098 1.00 96.31 77 ALA A C 1
ATOM 592 O O . ALA A 1 77 ? -6.551 6.252 -7.322 1.00 96.31 77 ALA A O 1
ATOM 593 N N . SER A 1 78 ? -4.917 5.102 -6.300 1.00 95.50 78 SER A N 1
ATOM 594 C CA . SER A 1 78 ? -5.838 4.192 -5.617 1.00 95.50 78 SER A CA 1
ATOM 595 C C . SER A 1 78 ? -6.675 4.918 -4.564 1.00 95.50 78 SER A C 1
ATOM 597 O O . SER A 1 78 ? -7.873 4.669 -4.506 1.00 95.50 78 SER A O 1
ATOM 599 N N . ILE A 1 79 ? -6.106 5.863 -3.805 1.00 94.56 79 ILE A N 1
ATOM 600 C CA . ILE A 1 79 ? -6.844 6.691 -2.831 1.00 94.56 79 ILE A CA 1
ATOM 601 C C . ILE A 1 79 ? -7.879 7.585 -3.517 1.00 94.56 79 ILE A C 1
ATOM 603 O O . ILE A 1 79 ? -9.031 7.644 -3.089 1.00 94.56 79 ILE A O 1
ATOM 607 N N . PHE A 1 80 ? -7.501 8.288 -4.586 1.00 95.69 80 PHE A N 1
ATOM 608 C CA . PHE A 1 80 ? -8.448 9.124 -5.328 1.00 95.69 80 PHE A CA 1
ATOM 609 C C . PHE A 1 80 ? -9.508 8.280 -6.042 1.00 95.69 80 PHE A C 1
ATOM 611 O O . PHE A 1 80 ? -10.674 8.668 -6.081 1.00 95.69 80 PHE A O 1
ATOM 618 N N . GLY A 1 81 ? -9.129 7.107 -6.554 1.00 95.81 81 GLY A N 1
ATOM 619 C CA . GLY A 1 81 ? -10.048 6.152 -7.162 1.00 95.81 81 GLY A CA 1
ATOM 620 C C . GLY A 1 81 ? -11.078 5.630 -6.163 1.00 95.81 81 GLY A C 1
ATOM 621 O O . GLY A 1 81 ? -12.275 5.691 -6.435 1.00 95.81 81 GLY A O 1
ATOM 622 N N . THR A 1 82 ? -10.647 5.181 -4.980 1.00 94.56 82 THR A N 1
ATOM 623 C CA . THR A 1 82 ? -11.568 4.734 -3.924 1.00 94.56 82 THR A CA 1
ATOM 624 C C . THR A 1 82 ? -12.426 5.879 -3.404 1.00 94.56 82 THR A C 1
ATOM 626 O O . THR A 1 82 ? -13.612 5.677 -3.170 1.00 94.56 82 THR A O 1
ATOM 629 N N . TYR A 1 83 ? -11.872 7.086 -3.280 1.00 94.31 83 TYR A N 1
ATOM 630 C CA . TYR A 1 83 ? -12.640 8.273 -2.913 1.00 94.31 83 TYR A CA 1
ATOM 631 C C . TYR A 1 83 ? -13.745 8.562 -3.936 1.00 94.31 83 TYR A C 1
ATOM 633 O O . TYR A 1 83 ? -14.899 8.732 -3.556 1.00 94.31 83 TYR A O 1
ATOM 641 N N . GLY A 1 84 ? -13.423 8.545 -5.233 1.00 94.31 84 GLY A N 1
ATOM 642 C CA . GLY A 1 84 ? -14.408 8.708 -6.302 1.00 94.31 84 GLY A CA 1
ATOM 643 C C . GLY A 1 84 ? -15.492 7.629 -6.271 1.00 94.31 84 GLY A C 1
ATOM 644 O O . GLY A 1 84 ? -16.671 7.947 -6.375 1.00 94.31 84 GLY A O 1
ATOM 645 N N . LEU A 1 85 ? -15.116 6.365 -6.051 1.00 94.62 85 LEU A N 1
ATOM 646 C CA . LEU A 1 85 ? -16.075 5.263 -5.922 1.00 94.62 85 LEU A CA 1
ATOM 647 C C . LEU A 1 85 ? -17.004 5.422 -4.712 1.00 94.62 85 LEU A C 1
ATOM 649 O O . LEU A 1 85 ? -18.191 5.136 -4.833 1.00 94.62 85 LEU A O 1
ATOM 653 N N . LEU A 1 86 ? -16.493 5.895 -3.571 1.00 93.25 86 LEU A N 1
ATOM 654 C CA . LEU A 1 86 ? -17.308 6.174 -2.383 1.00 93.25 86 LEU A CA 1
ATOM 655 C C . LEU A 1 86 ? -18.286 7.331 -2.618 1.00 93.25 86 LEU A C 1
ATOM 657 O O . LEU A 1 86 ? -19.432 7.265 -2.185 1.00 93.25 86 LEU A O 1
ATOM 661 N N . GLN A 1 87 ? -17.860 8.365 -3.344 1.00 92.31 87 GLN A N 1
ATOM 662 C CA . GLN A 1 87 ? -18.745 9.473 -3.706 1.00 92.31 87 GLN A CA 1
ATOM 663 C C . GLN A 1 87 ? -19.847 9.023 -4.674 1.00 92.31 87 GLN A C 1
ATOM 665 O O . GLN A 1 87 ? -21.007 9.390 -4.509 1.00 92.31 87 GLN A O 1
ATOM 670 N N . LEU A 1 88 ? -19.505 8.186 -5.658 1.00 95.00 88 LEU A N 1
ATOM 671 C CA . LEU A 1 88 ? -20.466 7.651 -6.626 1.00 95.00 88 LEU A CA 1
ATOM 672 C C . LEU A 1 88 ? -21.432 6.630 -6.015 1.00 95.00 88 LEU A C 1
ATOM 674 O O . LEU A 1 88 ? -22.554 6.499 -6.497 1.00 95.00 88 LEU A O 1
ATOM 678 N N . SER A 1 89 ? -21.023 5.906 -4.970 1.00 94.00 89 SER A N 1
ATOM 679 C CA . SER A 1 89 ? -21.890 4.936 -4.295 1.00 94.00 89 SER A CA 1
ATOM 680 C C . SER A 1 89 ? -22.911 5.583 -3.357 1.00 94.00 89 SER A C 1
ATOM 682 O O . SER A 1 89 ? -23.834 4.901 -2.914 1.00 94.00 89 SER A O 1
ATOM 684 N N . GLY A 1 90 ? -22.757 6.873 -3.036 1.00 89.12 90 GLY A N 1
ATOM 685 C CA . GLY A 1 90 ? -23.624 7.589 -2.098 1.00 89.12 90 GLY A CA 1
ATOM 686 C C . GLY A 1 90 ? -23.485 7.121 -0.644 1.00 89.12 90 GLY A C 1
ATOM 687 O O . GLY A 1 90 ? -24.324 7.456 0.191 1.00 89.12 90 GLY A O 1
ATOM 688 N N . VAL A 1 91 ? -22.449 6.337 -0.325 1.00 89.06 91 VAL A N 1
ATOM 689 C CA . VAL A 1 91 ? -22.212 5.843 1.034 1.00 89.06 91 VAL A CA 1
ATOM 690 C C . VAL A 1 91 ? -21.666 6.977 1.894 1.00 89.06 91 VAL A C 1
ATOM 692 O O . VAL A 1 91 ? -20.552 7.457 1.689 1.00 89.06 91 VAL A O 1
ATOM 695 N N . VAL A 1 92 ? -22.438 7.379 2.901 1.00 87.12 92 VAL A N 1
ATOM 696 C CA . VAL A 1 92 ? -22.005 8.369 3.889 1.00 87.12 92 VAL A CA 1
ATOM 697 C C . VAL A 1 92 ? -21.200 7.665 4.975 1.00 87.12 92 VAL A C 1
ATOM 699 O O . VAL A 1 92 ? -21.724 6.838 5.718 1.00 87.12 92 VAL A O 1
ATOM 702 N N . ILE A 1 93 ? -19.913 7.994 5.066 1.00 91.44 93 ILE A N 1
ATOM 703 C CA . ILE A 1 93 ? -19.034 7.485 6.121 1.00 91.44 93 ILE A CA 1
ATOM 704 C C . ILE A 1 93 ? -19.178 8.356 7.365 1.00 91.44 93 ILE A C 1
ATOM 706 O O . ILE A 1 93 ? -19.151 9.587 7.277 1.00 91.44 93 ILE A O 1
ATOM 710 N N . SER A 1 94 ? -19.311 7.715 8.527 1.00 88.19 94 SER A N 1
ATOM 711 C CA . SER A 1 94 ? -19.540 8.440 9.770 1.00 88.19 94 SER A CA 1
ATOM 712 C C . SER A 1 94 ? -18.279 9.209 10.227 1.00 88.19 94 SER A C 1
ATOM 714 O O . SER A 1 94 ? -17.151 8.741 10.007 1.00 88.19 94 SER A O 1
ATOM 716 N N . PRO A 1 95 ? -18.430 10.401 10.836 1.00 86.69 95 PRO A N 1
ATOM 717 C CA . PRO A 1 95 ? -17.311 11.219 11.321 1.00 86.69 95 PRO A CA 1
ATOM 718 C C . PRO A 1 95 ? -16.385 10.497 12.309 1.00 86.69 95 PRO A C 1
ATOM 720 O O . PRO A 1 95 ? -15.178 10.738 12.339 1.00 86.69 95 PRO A O 1
ATOM 723 N N . GLU A 1 96 ? -16.922 9.546 13.069 1.00 88.44 96 GLU A N 1
ATOM 724 C CA . GLU A 1 96 ? -16.186 8.721 14.027 1.00 88.44 96 GLU A CA 1
ATOM 725 C C . GLU A 1 96 ? -15.098 7.888 13.339 1.00 88.44 96 GLU A C 1
ATOM 727 O O . GLU A 1 96 ? -14.046 7.626 13.923 1.00 88.44 96 GLU A O 1
ATOM 732 N N . PHE A 1 97 ? -15.280 7.533 12.064 1.00 91.00 97 PHE A N 1
ATOM 733 C CA . PHE A 1 97 ? -14.234 6.870 11.289 1.00 91.00 97 PHE A CA 1
ATOM 734 C C . PHE A 1 97 ? -13.026 7.789 11.057 1.00 91.00 97 PHE A C 1
ATOM 736 O O . PHE A 1 97 ? -11.876 7.346 11.111 1.00 91.00 97 PHE A O 1
ATOM 743 N N . ALA A 1 98 ? -13.267 9.087 10.849 1.00 90.81 98 ALA A N 1
ATOM 744 C CA . ALA A 1 98 ? -12.200 10.078 10.749 1.00 90.81 98 ALA A CA 1
ATOM 745 C C . ALA A 1 98 ? -11.440 10.200 12.075 1.00 90.81 98 ALA A C 1
ATOM 747 O O . ALA A 1 98 ? -10.208 10.250 12.067 1.00 90.81 98 ALA A O 1
ATOM 748 N N . LEU A 1 99 ? -12.163 10.190 13.202 1.00 89.19 99 LEU A N 1
ATOM 749 C CA . LEU A 1 99 ? -11.578 10.226 14.546 1.00 89.19 99 LEU A CA 1
ATOM 750 C C . LEU A 1 99 ? -10.712 8.988 14.801 1.00 89.19 99 LEU A C 1
ATOM 752 O O . LEU A 1 99 ? -9.555 9.126 15.194 1.00 89.19 99 LEU A O 1
ATOM 756 N N . ALA A 1 100 ? -11.206 7.788 14.483 1.00 91.75 100 ALA A N 1
ATOM 757 C CA . ALA A 1 100 ? -10.425 6.552 14.566 1.00 91.75 100 ALA A CA 1
ATOM 758 C C . ALA A 1 100 ? -9.155 6.612 13.701 1.00 91.75 100 ALA A C 1
ATOM 760 O O 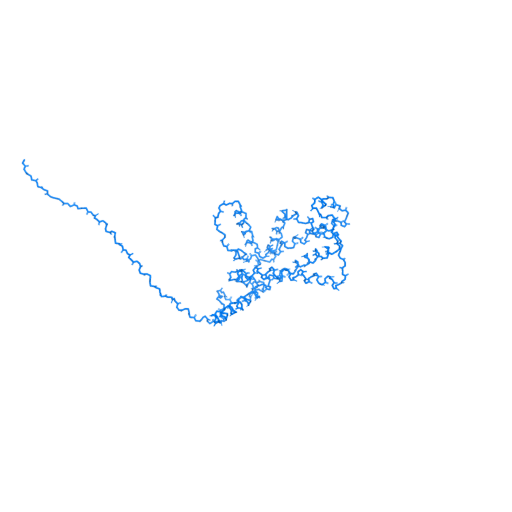. ALA A 1 100 ? -8.059 6.243 14.137 1.00 91.75 100 ALA A O 1
ATOM 761 N N . PHE A 1 101 ? -9.276 7.118 12.473 1.00 91.38 101 PHE A N 1
ATOM 762 C CA . PHE A 1 101 ? -8.141 7.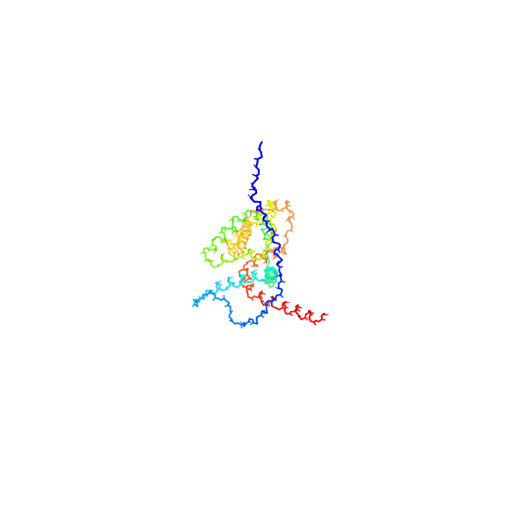276 11.572 1.00 91.38 101 PHE A CA 1
ATOM 763 C C . PHE A 1 101 ? -7.112 8.288 12.099 1.00 91.38 101 PHE A C 1
ATOM 765 O O . PHE A 1 101 ? -5.908 8.019 12.039 1.00 91.38 101 PHE A O 1
ATOM 772 N N . ALA A 1 102 ? -7.554 9.415 12.658 1.00 89.00 102 ALA A N 1
ATOM 773 C CA . ALA A 1 102 ? -6.685 10.403 13.292 1.00 89.00 102 ALA A CA 1
ATOM 774 C C . ALA A 1 102 ? -5.983 9.821 14.533 1.00 89.00 102 ALA A C 1
ATOM 776 O O . ALA A 1 102 ? -4.754 9.875 14.626 1.00 89.00 102 ALA A O 1
ATOM 777 N N . ALA A 1 103 ? -6.734 9.159 15.418 1.00 88.38 103 ALA A N 1
ATOM 778 C CA . ALA A 1 103 ? -6.230 8.500 16.625 1.00 88.38 103 ALA A CA 1
ATOM 779 C C . ALA A 1 103 ? -5.214 7.386 16.327 1.00 88.38 103 ALA A C 1
ATOM 781 O O . ALA A 1 103 ? -4.295 7.140 17.109 1.00 88.38 103 ALA A O 1
ATOM 782 N N . SER A 1 104 ? -5.312 6.738 15.163 1.00 89.38 104 SER A N 1
ATOM 783 C CA . SER A 1 104 ? -4.339 5.723 14.745 1.00 89.38 104 SER A CA 1
ATOM 784 C C . SER A 1 104 ? -2.933 6.288 14.486 1.00 89.38 104 SER A C 1
ATOM 786 O O . SER A 1 104 ? -1.951 5.539 14.468 1.00 89.38 104 SER A O 1
ATOM 788 N N . ARG A 1 105 ? -2.798 7.604 14.262 1.00 87.00 105 ARG A N 1
ATOM 789 C CA . ARG A 1 105 ? -1.526 8.220 13.856 1.00 87.00 105 ARG A CA 1
ATOM 790 C C . ARG A 1 105 ? -0.488 8.248 14.981 1.00 87.00 105 ARG A C 1
ATOM 792 O O . ARG A 1 105 ? 0.623 7.777 14.719 1.00 87.00 105 ARG A O 1
ATOM 799 N N . PRO A 1 106 ? -0.798 8.708 16.210 1.00 82.56 106 PRO A N 1
ATOM 800 C CA . PRO A 1 106 ? 0.107 8.568 17.354 1.00 82.56 106 PRO A CA 1
ATOM 801 C C . PRO A 1 106 ? 0.527 7.117 17.621 1.00 82.56 106 PRO A C 1
ATOM 803 O O . PRO A 1 106 ? 1.685 6.848 17.950 1.00 82.56 106 PRO A O 1
ATOM 806 N N . LEU A 1 107 ? -0.381 6.162 17.388 1.00 83.50 107 LEU A N 1
ATOM 807 C CA . LEU A 1 107 ? -0.130 4.734 17.598 1.00 83.50 107 LEU A CA 1
ATOM 808 C C . LEU A 1 107 ? 0.865 4.126 16.602 1.00 83.50 107 LEU A C 1
ATOM 810 O O . LEU A 1 107 ? 1.325 3.008 16.820 1.00 83.50 107 LEU A O 1
ATOM 814 N N . ARG A 1 108 ? 1.282 4.847 15.550 1.00 79.12 108 ARG A N 1
ATOM 815 C CA . ARG A 1 108 ? 2.290 4.355 14.590 1.00 79.12 108 ARG A CA 1
ATOM 816 C C . ARG A 1 108 ? 3.593 3.911 15.253 1.00 79.12 108 ARG A C 1
ATOM 818 O O . ARG A 1 108 ? 4.200 2.957 14.784 1.00 79.12 108 ARG A O 1
ATOM 825 N N . ARG A 1 109 ? 4.011 4.554 16.350 1.00 78.44 109 ARG A N 1
ATOM 826 C CA . ARG A 1 109 ? 5.223 4.142 17.084 1.00 78.44 109 ARG A CA 1
ATOM 827 C C . ARG A 1 109 ? 5.058 2.765 17.726 1.00 78.44 109 ARG A C 1
ATOM 829 O O . ARG A 1 109 ? 5.956 1.936 17.638 1.00 78.44 109 ARG A O 1
ATOM 836 N N . LEU A 1 110 ? 3.890 2.510 18.311 1.00 79.81 110 LEU A N 1
ATOM 837 C CA . LEU A 1 110 ? 3.539 1.223 18.919 1.00 79.81 110 LEU A CA 1
ATOM 838 C C . LEU A 1 110 ? 3.187 0.158 17.877 1.00 79.81 110 LEU A C 1
ATOM 840 O O . LEU A 1 110 ? 3.170 -1.030 18.181 1.00 79.81 110 LEU A O 1
ATOM 844 N N . ARG A 1 111 ? 2.925 0.575 16.638 1.00 82.00 111 ARG A N 1
ATOM 845 C CA . ARG A 1 111 ? 2.549 -0.319 15.551 1.00 82.00 111 ARG A CA 1
ATOM 846 C C . ARG A 1 111 ? 3.731 -1.090 14.968 1.00 82.00 111 ARG A C 1
ATOM 848 O O . ARG A 1 111 ? 3.504 -2.143 14.398 1.00 82.00 111 ARG A O 1
ATOM 855 N N . MET A 1 112 ? 4.976 -0.655 15.161 1.00 85.50 112 MET A N 1
ATOM 856 C CA . MET A 1 112 ? 6.145 -1.338 14.583 1.00 85.50 112 MET A CA 1
ATOM 857 C C . MET A 1 112 ? 6.248 -2.832 14.969 1.00 85.50 112 MET A C 1
ATOM 859 O O . MET A 1 112 ? 6.370 -3.659 14.064 1.00 85.50 112 MET A O 1
ATOM 863 N N . PRO A 1 113 ? 6.130 -3.237 16.253 1.00 89.56 113 PRO A N 1
ATOM 864 C CA . PRO A 1 113 ? 6.045 -4.654 16.622 1.00 89.56 113 PRO A CA 1
ATOM 865 C C . PRO A 1 113 ? 4.887 -5.398 15.946 1.00 89.56 113 PRO A C 1
ATOM 867 O O . PRO A 1 113 ? 5.037 -6.550 15.545 1.00 89.56 113 PRO A O 1
ATOM 870 N N . PHE A 1 114 ? 3.741 -4.735 15.793 1.00 90.00 114 PHE A N 1
ATOM 871 C CA . PHE A 1 114 ? 2.559 -5.320 15.169 1.00 90.00 114 PHE A CA 1
ATOM 872 C C . PHE A 1 114 ? 2.719 -5.480 13.648 1.00 90.00 114 PHE A C 1
ATOM 874 O O . PHE A 1 114 ? 2.403 -6.536 13.104 1.00 90.00 114 PHE A O 1
ATOM 881 N N . ASP A 1 115 ? 3.301 -4.487 12.972 1.00 90.88 115 ASP A N 1
ATOM 882 C CA . ASP A 1 115 ? 3.663 -4.544 11.555 1.00 90.88 115 ASP A CA 1
ATOM 883 C C . ASP A 1 115 ? 4.642 -5.698 11.299 1.00 90.88 115 ASP A C 1
ATOM 885 O O . ASP A 1 115 ? 4.475 -6.451 10.341 1.00 90.88 115 ASP A O 1
ATOM 889 N N . LEU A 1 116 ? 5.630 -5.887 12.182 1.00 91.88 116 LEU A N 1
ATOM 890 C CA . LEU A 1 116 ? 6.571 -7.008 12.120 1.00 91.88 116 LEU A CA 1
ATOM 891 C C . LEU A 1 116 ? 5.888 -8.361 12.332 1.00 91.88 116 LEU A C 1
ATOM 893 O O . LEU A 1 116 ? 6.202 -9.314 11.620 1.00 91.88 116 LEU A O 1
ATOM 897 N N . ALA A 1 117 ? 4.954 -8.457 13.281 1.00 93.50 117 ALA A N 1
ATOM 898 C CA . ALA A 1 117 ? 4.189 -9.678 13.515 1.00 93.50 117 ALA A CA 1
ATOM 899 C C . ALA A 1 117 ? 3.343 -10.048 12.286 1.00 93.50 117 ALA A C 1
ATOM 901 O O . ALA A 1 117 ? 3.375 -11.195 11.837 1.00 93.50 117 ALA A O 1
ATOM 902 N N . MET A 1 118 ? 2.665 -9.067 11.683 1.00 93.38 118 MET A N 1
ATOM 903 C CA . MET A 1 118 ? 1.918 -9.254 10.436 1.00 93.38 118 MET A CA 1
ATOM 904 C C . MET A 1 118 ? 2.832 -9.625 9.268 1.00 93.38 118 MET A C 1
ATOM 906 O O . MET A 1 118 ? 2.515 -10.536 8.505 1.00 93.38 118 MET A O 1
ATOM 910 N N . ALA A 1 119 ? 3.991 -8.979 9.144 1.00 93.81 119 ALA A N 1
ATOM 911 C CA . ALA A 1 119 ? 4.978 -9.304 8.119 1.00 93.81 119 ALA A CA 1
ATOM 912 C C . ALA A 1 119 ? 5.517 -10.734 8.272 1.00 93.81 119 ALA A C 1
ATOM 914 O O . ALA A 1 119 ? 5.665 -11.446 7.279 1.00 93.81 119 ALA A O 1
ATOM 915 N N . ALA A 1 120 ? 5.771 -11.176 9.507 1.00 93.81 120 ALA A N 1
ATOM 916 C CA . ALA A 1 120 ? 6.218 -12.530 9.816 1.00 93.81 120 ALA A CA 1
ATOM 917 C C . ALA A 1 120 ? 5.131 -13.583 9.558 1.00 93.81 120 ALA A C 1
ATOM 919 O O . ALA A 1 120 ? 5.432 -14.692 9.118 1.00 93.81 120 ALA A O 1
ATOM 920 N N . LEU A 1 121 ? 3.864 -13.250 9.806 1.00 95.38 121 LEU A N 1
ATOM 921 C CA . LEU A 1 121 ? 2.736 -14.109 9.455 1.00 95.38 121 LEU A CA 1
ATOM 922 C C . LEU A 1 121 ? 2.612 -14.236 7.930 1.00 95.38 121 LEU A C 1
ATOM 924 O O . LEU A 1 121 ? 2.553 -15.347 7.401 1.00 95.38 121 LEU A O 1
ATOM 928 N N . LEU A 1 122 ? 2.674 -13.113 7.211 1.00 93.44 122 LEU A N 1
ATOM 929 C CA . LEU A 1 122 ? 2.619 -13.095 5.751 1.00 93.44 122 LEU A CA 1
ATOM 930 C C . LEU A 1 122 ? 3.815 -13.794 5.103 1.00 93.44 122 LEU A C 1
ATOM 932 O O . LEU A 1 122 ? 3.635 -14.457 4.089 1.00 93.44 122 LEU A O 1
ATOM 936 N N . SER A 1 123 ? 5.024 -13.695 5.661 1.00 94.56 123 SER A N 1
ATOM 937 C CA . SER A 1 123 ? 6.197 -14.388 5.112 1.00 94.56 123 SER A CA 1
ATOM 938 C C . SER A 1 123 ? 6.115 -15.907 5.259 1.00 94.56 123 SER A C 1
ATOM 940 O O . SER A 1 123 ? 6.658 -16.623 4.421 1.00 94.56 123 SER A O 1
ATOM 942 N N . LYS A 1 124 ? 5.393 -16.413 6.268 1.00 94.19 124 LYS A N 1
ATOM 943 C CA . LYS A 1 124 ? 5.086 -17.845 6.392 1.00 94.19 124 LYS A CA 1
ATOM 944 C C . LYS A 1 124 ? 4.034 -18.298 5.380 1.00 94.19 124 LYS A C 1
ATOM 946 O O . LYS A 1 124 ? 4.171 -19.379 4.819 1.00 94.19 124 LYS A O 1
ATOM 951 N N . MET A 1 125 ? 3.006 -17.481 5.139 1.00 93.50 125 MET A N 1
ATOM 952 C CA . MET A 1 125 ? 1.930 -17.800 4.189 1.00 93.50 125 MET A CA 1
ATOM 953 C C . MET A 1 125 ? 2.364 -17.654 2.725 1.00 93.50 125 MET A C 1
ATOM 955 O O . MET A 1 125 ? 1.981 -18.456 1.878 1.00 93.50 125 MET A O 1
ATOM 959 N N . PHE A 1 126 ? 3.191 -16.650 2.430 1.00 93.44 126 PHE A N 1
ATOM 960 C CA . PHE A 1 126 ? 3.658 -16.311 1.088 1.00 93.44 126 PHE A CA 1
ATOM 961 C C . PHE A 1 126 ? 5.189 -16.157 1.053 1.00 93.44 126 PHE A C 1
ATOM 963 O O . PHE A 1 126 ? 5.694 -15.053 0.827 1.00 93.44 126 PHE A O 1
ATOM 970 N N . PRO A 1 127 ? 5.960 -17.251 1.223 1.00 90.38 127 PRO A N 1
ATOM 971 C CA . PRO A 1 127 ? 7.424 -17.198 1.264 1.00 90.38 127 PRO A CA 1
ATOM 972 C C . PRO A 1 127 ? 8.104 -16.505 0.072 1.00 90.38 127 PRO A C 1
ATOM 974 O O . PRO A 1 127 ? 9.146 -15.890 0.272 1.00 90.38 127 PRO A O 1
ATOM 977 N N . PRO A 1 128 ? 7.574 -16.545 -1.169 1.00 91.19 128 PRO A N 1
ATOM 978 C CA . PRO A 1 128 ? 8.196 -15.814 -2.271 1.00 91.19 128 PRO A CA 1
ATOM 979 C C . PRO A 1 128 ? 8.244 -14.294 -2.056 1.00 91.19 128 PRO A C 1
ATOM 981 O O . PRO A 1 128 ? 9.213 -13.662 -2.465 1.00 91.19 128 PRO A O 1
ATOM 984 N N . LEU A 1 129 ? 7.249 -13.702 -1.383 1.00 89.69 129 LEU A N 1
ATOM 985 C CA . LEU A 1 129 ? 7.156 -12.248 -1.195 1.00 89.69 129 LEU A CA 1
ATOM 986 C C . LEU A 1 129 ? 8.235 -11.685 -0.257 1.00 89.69 129 LEU A C 1
ATOM 988 O O . LEU A 1 129 ? 8.583 -10.506 -0.367 1.00 89.69 129 LEU A O 1
ATOM 992 N N . SER A 1 130 ? 8.816 -12.510 0.620 1.00 91.50 130 SER A N 1
ATOM 993 C CA . SER A 1 130 ? 9.923 -12.080 1.485 1.00 91.50 130 SER A CA 1
ATOM 994 C C . SER A 1 130 ? 11.253 -11.942 0.747 1.00 91.50 130 SER A C 1
ATOM 996 O O . SER A 1 130 ? 12.187 -11.363 1.283 1.00 91.50 130 SER A O 1
ATOM 998 N N . ARG A 1 131 ? 11.350 -12.427 -0.499 1.00 90.38 131 ARG A N 1
ATOM 999 C CA . ARG A 1 131 ? 12.565 -12.325 -1.326 1.00 90.38 131 ARG A CA 1
ATOM 1000 C C . ARG A 1 131 ? 12.720 -10.967 -2.013 1.00 90.38 131 ARG A C 1
ATOM 1002 O O . ARG A 1 131 ? 13.677 -10.770 -2.764 1.00 90.38 131 ARG A O 1
ATOM 1009 N N . VAL A 1 132 ? 11.767 -10.057 -1.826 1.00 90.00 132 VAL A N 1
ATOM 1010 C CA . VAL A 1 132 ? 11.820 -8.716 -2.412 1.00 90.00 132 VAL A CA 1
ATOM 1011 C C . VAL A 1 132 ? 12.840 -7.869 -1.650 1.00 90.00 132 VAL A C 1
ATOM 1013 O O . VAL A 1 132 ? 12.710 -7.702 -0.443 1.00 90.00 132 VAL A O 1
ATOM 1016 N N . ARG A 1 133 ? 13.847 -7.333 -2.346 1.00 87.56 133 ARG A N 1
ATOM 1017 C CA . ARG A 1 133 ? 14.937 -6.542 -1.753 1.00 87.56 133 ARG A CA 1
ATOM 1018 C C . ARG A 1 133 ? 14.654 -5.056 -1.882 1.00 87.56 133 ARG A C 1
ATOM 1020 O O . ARG A 1 133 ? 14.985 -4.437 -2.896 1.00 87.56 133 ARG A O 1
ATOM 1027 N N . VAL A 1 134 ? 14.043 -4.484 -0.853 1.00 83.19 134 VAL A N 1
ATOM 1028 C CA . VAL A 1 134 ? 13.640 -3.075 -0.863 1.00 83.19 134 VAL A CA 1
ATOM 1029 C C . VAL A 1 134 ? 14.844 -2.148 -0.678 1.00 83.19 134 VAL A C 1
ATOM 1031 O O . VAL A 1 134 ? 14.816 -1.021 -1.167 1.00 83.19 134 VAL A O 1
ATOM 1034 N N . SER A 1 135 ? 15.936 -2.630 -0.075 1.00 81.56 135 SER A N 1
ATOM 1035 C CA . SER A 1 135 ? 17.206 -1.895 0.020 1.00 81.56 135 SER A CA 1
ATOM 1036 C C . SER A 1 135 ? 17.731 -1.414 -1.327 1.00 81.56 135 SER A C 1
ATOM 1038 O O . SER A 1 135 ? 18.315 -0.339 -1.401 1.00 81.56 135 SER A O 1
ATOM 1040 N N . SER A 1 136 ? 17.461 -2.152 -2.407 1.00 78.69 136 SER A N 1
ATOM 1041 C CA . SER A 1 136 ? 17.887 -1.773 -3.757 1.00 78.69 136 SER A CA 1
ATOM 1042 C C . SER A 1 136 ? 17.258 -0.467 -4.263 1.00 78.69 136 SER A C 1
ATOM 1044 O O . SER A 1 136 ? 17.810 0.160 -5.165 1.00 78.69 136 SER A O 1
ATOM 1046 N N . MET A 1 137 ? 16.146 -0.016 -3.664 1.00 71.81 137 MET A N 1
ATOM 1047 C CA . MET A 1 137 ? 15.546 1.285 -3.971 1.00 71.81 137 MET A CA 1
ATOM 1048 C C . MET A 1 137 ? 16.290 2.466 -3.346 1.00 71.81 137 MET A C 1
ATOM 1050 O O . MET A 1 137 ? 16.179 3.588 -3.844 1.00 71.81 137 MET A O 1
ATOM 1054 N N . PHE A 1 138 ? 17.005 2.240 -2.245 1.00 73.19 138 PHE A N 1
ATOM 1055 C CA . PHE A 1 138 ? 17.664 3.300 -1.502 1.00 73.19 138 PHE A CA 1
ATOM 1056 C C . PHE A 1 138 ? 19.133 3.362 -1.930 1.00 73.19 138 PHE A C 1
ATOM 1058 O O . PHE A 1 138 ? 19.863 2.389 -1.740 1.00 73.19 138 PHE A O 1
ATOM 1065 N N . PRO A 1 139 ? 19.603 4.478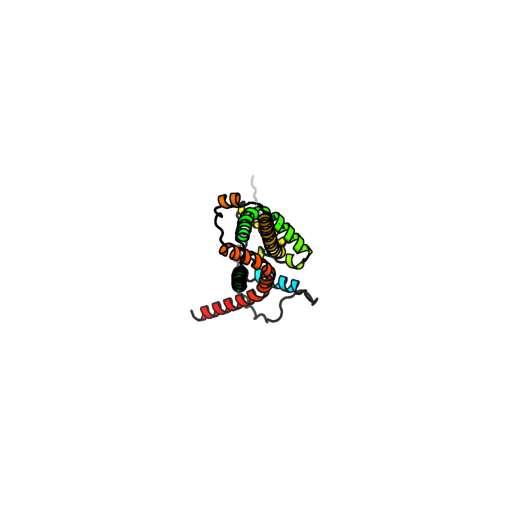 -2.518 1.00 59.19 139 PRO A N 1
ATOM 1066 C CA . PRO A 1 139 ? 21.028 4.638 -2.766 1.00 59.19 139 PRO A CA 1
ATOM 1067 C C . PRO A 1 139 ? 21.765 4.524 -1.430 1.00 59.19 139 PRO A C 1
ATOM 1069 O O . PRO A 1 139 ? 21.305 5.075 -0.429 1.00 59.19 139 PRO A O 1
ATOM 1072 N N . THR A 1 140 ? 22.887 3.799 -1.410 1.00 57.94 140 THR A N 1
ATOM 1073 C CA . THR A 1 140 ? 23.760 3.662 -0.236 1.00 57.94 140 THR A CA 1
ATOM 1074 C C . THR A 1 140 ? 24.035 5.040 0.351 1.00 57.94 140 THR A C 1
ATOM 1076 O O . THR A 1 140 ? 24.765 5.838 -0.237 1.00 57.94 140 THR A O 1
ATOM 1079 N N . VAL A 1 141 ? 23.396 5.338 1.481 1.00 55.91 141 VAL A N 1
ATOM 1080 C CA . VAL A 1 141 ? 23.576 6.605 2.185 1.00 55.91 141 VAL A CA 1
ATOM 1081 C C . VAL A 1 141 ? 25.019 6.646 2.702 1.00 55.91 141 VAL A C 1
ATOM 1083 O O . VAL A 1 141 ? 25.498 5.617 3.187 1.00 55.91 141 VAL A O 1
ATOM 1086 N N . PRO A 1 142 ? 25.735 7.783 2.583 1.00 57.00 142 PRO A N 1
ATOM 1087 C CA . PRO A 1 142 ? 27.079 7.923 3.129 1.00 57.00 142 PRO A CA 1
ATOM 1088 C C . PRO A 1 142 ? 27.135 7.486 4.596 1.00 57.00 142 PRO A C 1
ATOM 1090 O O . PRO A 1 142 ? 26.227 7.765 5.381 1.00 57.00 142 PRO A O 1
ATOM 1093 N N . GLN A 1 143 ? 28.203 6.771 4.938 1.00 57.75 143 GLN A N 1
ATOM 1094 C CA . GLN A 1 143 ? 28.428 6.087 6.211 1.00 57.75 143 GLN A CA 1
ATOM 1095 C C . GLN A 1 143 ? 28.751 7.066 7.361 1.00 57.75 143 GLN A C 1
ATOM 1097 O O . GLN A 1 143 ? 29.782 6.960 8.019 1.00 57.75 143 GLN A O 1
ATOM 1102 N N . ASP A 1 144 ? 27.879 8.036 7.631 1.00 58.09 144 ASP A N 1
ATOM 1103 C CA . ASP A 1 144 ? 28.029 8.893 8.806 1.00 58.09 144 ASP A CA 1
ATOM 1104 C C . ASP A 1 144 ? 27.543 8.147 10.056 1.00 58.09 144 ASP A C 1
ATOM 1106 O O . ASP A 1 144 ? 26.410 7.671 10.126 1.00 58.09 144 ASP A O 1
ATOM 1110 N N . GLN A 1 145 ? 28.405 8.039 11.073 1.00 61.66 145 GLN A N 1
ATOM 1111 C CA . GLN A 1 145 ? 28.232 7.198 12.273 1.00 61.66 145 GLN A CA 1
ATOM 1112 C C . GLN A 1 145 ? 27.125 7.657 13.258 1.00 61.66 145 GLN A C 1
ATOM 1114 O O . GLN A 1 145 ? 27.144 7.307 14.441 1.00 61.66 145 GLN A O 1
ATOM 1119 N N . GLY A 1 146 ? 26.145 8.444 12.810 1.00 74.75 146 GLY A N 1
ATOM 1120 C CA . GLY A 1 146 ? 25.075 8.984 13.649 1.00 74.75 146 GLY A CA 1
ATOM 1121 C C . GLY A 1 146 ? 24.016 7.953 14.072 1.00 74.75 146 GLY A C 1
ATOM 1122 O O . GLY A 1 146 ? 23.797 6.933 13.418 1.00 74.75 146 GLY A O 1
ATOM 1123 N N . LEU A 1 147 ? 23.275 8.258 15.147 1.00 72.81 147 LEU A N 1
ATOM 1124 C CA . LEU A 1 147 ? 22.100 7.483 15.590 1.00 72.81 147 LEU A CA 1
ATOM 1125 C C . LEU A 1 147 ? 21.050 7.309 14.476 1.00 72.81 147 LEU A C 1
ATOM 1127 O O . LEU A 1 147 ? 20.404 6.265 14.395 1.00 72.81 147 LEU A O 1
ATOM 1131 N N . LEU A 1 148 ? 20.929 8.295 13.581 1.00 73.75 148 LEU A N 1
ATOM 1132 C CA . LEU A 1 148 ? 20.067 8.227 12.398 1.00 73.75 148 LEU A CA 1
ATOM 1133 C C . LEU A 1 148 ? 20.492 7.121 11.419 1.00 73.75 148 LEU A C 1
ATOM 1135 O O . LEU A 1 148 ? 19.629 6.419 10.897 1.00 73.75 148 LEU A O 1
ATOM 1139 N N . HIS A 1 149 ? 21.796 6.899 11.223 1.00 76.50 149 HIS A N 1
ATOM 1140 C CA . HIS A 1 149 ? 22.294 5.825 10.360 1.00 76.50 149 HIS A CA 1
ATOM 1141 C C . HIS A 1 149 ? 21.974 4.451 10.949 1.00 76.50 149 HIS A C 1
ATOM 1143 O O . HIS A 1 149 ? 21.488 3.582 10.234 1.00 76.50 149 HIS A O 1
ATOM 1149 N N . LYS A 1 150 ? 22.175 4.258 12.262 1.00 77.94 150 LYS A N 1
ATOM 1150 C CA . LYS A 1 150 ? 21.814 2.998 12.942 1.00 77.94 150 LYS A CA 1
ATOM 1151 C C . LYS A 1 150 ? 20.318 2.692 12.827 1.00 77.94 150 LYS A C 1
ATOM 1153 O O . LYS A 1 150 ? 19.938 1.544 12.600 1.00 77.94 150 LYS A O 1
ATOM 1158 N N . GLY A 1 151 ? 19.465 3.710 12.962 1.00 78.56 151 GLY A N 1
ATOM 1159 C CA . GLY A 1 151 ? 18.023 3.559 12.764 1.00 78.56 151 GLY A CA 1
ATOM 1160 C C . GLY A 1 151 ? 17.672 3.170 11.326 1.00 78.56 151 GLY A C 1
ATOM 1161 O O . GLY A 1 151 ? 16.916 2.226 11.104 1.00 78.56 151 GLY A O 1
ATOM 1162 N N . MET A 1 152 ? 18.266 3.851 10.345 1.00 77.31 152 MET A N 1
ATOM 1163 C CA . MET A 1 152 ? 17.993 3.616 8.927 1.00 77.31 152 MET A CA 1
ATOM 1164 C C . MET A 1 152 ? 18.547 2.279 8.415 1.00 77.31 152 MET A C 1
ATOM 1166 O O . MET A 1 152 ? 17.885 1.617 7.615 1.00 77.31 152 MET A O 1
ATOM 1170 N N . SER A 1 153 ? 19.703 1.833 8.915 1.00 78.25 153 SER A N 1
ATOM 1171 C CA . SER A 1 153 ? 20.240 0.505 8.602 1.00 78.25 153 SER A CA 1
ATOM 1172 C C . SER A 1 153 ? 19.344 -0.591 9.174 1.00 78.25 153 SER A C 1
ATOM 1174 O O . SER A 1 153 ? 18.954 -1.494 8.448 1.00 78.25 153 SER A O 1
ATOM 1176 N N . THR A 1 154 ? 18.898 -0.449 10.428 1.00 82.19 154 THR A N 1
ATOM 1177 C CA . THR A 1 154 ? 17.983 -1.415 11.065 1.00 82.19 154 THR A CA 1
ATOM 1178 C C . THR A 1 154 ? 16.649 -1.506 10.319 1.00 82.19 154 THR A C 1
ATOM 1180 O O . THR A 1 154 ? 16.113 -2.596 10.122 1.00 82.19 154 THR A O 1
ATOM 1183 N N . MET A 1 155 ? 16.107 -0.365 9.881 1.00 80.44 155 MET A N 1
ATOM 1184 C CA . MET A 1 155 ? 14.885 -0.318 9.074 1.00 80.44 155 MET A CA 1
ATOM 1185 C C . MET A 1 155 ? 15.082 -1.042 7.738 1.00 80.44 155 MET A C 1
ATOM 1187 O O . MET A 1 155 ? 14.250 -1.863 7.359 1.00 80.44 155 MET A O 1
ATOM 1191 N N . THR A 1 156 ? 16.198 -0.780 7.056 1.00 83.00 156 THR A N 1
ATOM 1192 C CA . THR A 1 156 ? 16.552 -1.440 5.791 1.00 83.00 156 THR A CA 1
ATOM 1193 C C . THR A 1 156 ? 16.692 -2.952 5.970 1.00 83.00 156 THR A C 1
ATOM 1195 O O . THR A 1 156 ? 16.103 -3.705 5.200 1.00 83.00 156 THR A O 1
ATOM 1198 N N . ASP A 1 157 ? 17.367 -3.407 7.028 1.00 85.31 157 ASP A N 1
ATOM 1199 C CA . ASP A 1 157 ? 17.544 -4.833 7.330 1.00 85.31 157 ASP A CA 1
ATOM 1200 C C . ASP A 1 157 ? 16.203 -5.535 7.587 1.00 85.31 157 ASP A C 1
ATOM 1202 O O . ASP A 1 157 ? 15.956 -6.645 7.111 1.00 85.31 157 ASP A O 1
ATOM 1206 N N . ILE A 1 158 ? 15.298 -4.880 8.322 1.00 85.50 158 ILE A N 1
ATOM 1207 C CA . ILE A 1 158 ? 13.932 -5.367 8.548 1.00 85.50 158 ILE A CA 1
ATOM 1208 C C . ILE A 1 158 ? 13.167 -5.463 7.226 1.00 85.50 158 ILE A C 1
ATOM 1210 O O . ILE A 1 158 ? 12.504 -6.473 6.963 1.00 85.50 158 ILE A O 1
ATOM 1214 N N . MET A 1 159 ? 13.247 -4.414 6.407 1.00 84.88 159 MET A N 1
ATOM 1215 C CA . MET A 1 159 ? 12.563 -4.345 5.121 1.00 84.88 159 MET A CA 1
ATOM 1216 C C . MET A 1 159 ? 13.090 -5.394 4.146 1.00 84.88 159 MET A C 1
ATOM 1218 O O . MET A 1 159 ? 12.291 -5.965 3.421 1.00 84.88 159 MET A O 1
ATOM 1222 N N . ASP A 1 160 ? 14.379 -5.720 4.169 1.00 87.56 160 ASP A N 1
ATOM 1223 C CA . ASP A 1 160 ? 14.953 -6.786 3.345 1.00 87.56 160 ASP A CA 1
ATOM 1224 C C . ASP A 1 160 ? 14.657 -8.185 3.885 1.00 87.56 160 ASP A C 1
ATOM 1226 O O . ASP A 1 160 ? 14.471 -9.121 3.110 1.00 87.56 160 ASP A O 1
ATOM 1230 N N . LYS A 1 161 ? 14.563 -8.349 5.210 1.00 90.06 161 LYS A N 1
ATOM 1231 C CA . LYS A 1 161 ? 14.223 -9.638 5.828 1.00 90.06 161 LYS A CA 1
ATOM 1232 C C . LYS A 1 161 ? 12.811 -10.098 5.468 1.00 90.06 161 LYS A C 1
ATOM 1234 O O . LYS A 1 161 ? 12.570 -11.295 5.303 1.00 90.06 161 LYS A O 1
ATOM 1239 N N . TYR A 1 162 ? 11.868 -9.162 5.411 1.00 89.75 162 TYR A N 1
ATOM 1240 C CA . TYR A 1 162 ? 10.458 -9.456 5.153 1.00 89.75 162 TYR A CA 1
ATOM 1241 C C . TYR A 1 162 ? 9.981 -8.992 3.771 1.00 89.75 162 TYR A C 1
ATOM 1243 O O . TYR A 1 162 ? 8.889 -9.374 3.357 1.00 89.75 162 TYR A O 1
ATOM 1251 N N . GLY A 1 163 ? 10.766 -8.201 3.044 1.00 91.38 163 GLY A N 1
ATOM 1252 C CA . GLY A 1 163 ? 10.488 -7.750 1.685 1.00 91.38 163 GLY A CA 1
ATOM 1253 C C . GLY A 1 163 ? 9.105 -7.129 1.507 1.00 91.38 163 GLY A C 1
ATOM 1254 O O . GLY A 1 163 ? 8.636 -6.304 2.299 1.00 91.38 163 GLY A O 1
ATOM 1255 N N . ALA A 1 164 ? 8.399 -7.587 0.473 1.00 92.38 164 ALA A N 1
ATOM 1256 C CA . ALA A 1 164 ? 7.042 -7.147 0.178 1.00 92.38 164 ALA A CA 1
ATOM 1257 C C . ALA A 1 164 ? 6.043 -7.562 1.270 1.00 92.38 164 ALA A C 1
ATOM 1259 O O . ALA A 1 164 ? 5.028 -6.885 1.436 1.00 92.38 164 ALA A O 1
ATOM 1260 N N . CYS A 1 165 ? 6.329 -8.602 2.069 1.00 93.38 165 CYS A N 1
ATOM 1261 C CA . CYS A 1 165 ? 5.479 -8.961 3.208 1.00 93.38 165 CYS A CA 1
ATOM 1262 C C . CYS A 1 165 ? 5.439 -7.855 4.263 1.00 93.38 165 CYS A C 1
ATOM 1264 O O . CYS A 1 165 ? 4.395 -7.663 4.875 1.00 93.38 165 CYS A O 1
ATOM 1266 N N . TYR A 1 166 ? 6.524 -7.100 4.467 1.00 93.44 166 TYR A N 1
ATOM 1267 C CA . TYR A 1 166 ? 6.499 -5.946 5.371 1.00 93.44 166 TYR A CA 1
ATOM 1268 C C . TYR A 1 166 ? 5.693 -4.784 4.787 1.00 93.44 166 TYR A C 1
ATOM 1270 O O . TYR A 1 166 ? 4.871 -4.180 5.478 1.00 93.44 166 TYR A O 1
ATOM 1278 N N . MET A 1 167 ? 5.865 -4.501 3.495 1.00 92.56 167 MET A N 1
ATOM 1279 C CA . MET A 1 167 ? 5.131 -3.420 2.833 1.00 92.56 167 MET A CA 1
ATOM 1280 C C . MET A 1 167 ? 3.613 -3.687 2.832 1.00 92.56 167 MET A C 1
ATOM 1282 O O . MET A 1 167 ? 2.828 -2.798 3.149 1.00 92.56 167 MET A O 1
ATOM 1286 N N . ILE A 1 168 ? 3.196 -4.924 2.544 1.00 93.88 168 ILE A N 1
ATOM 1287 C CA . ILE A 1 168 ? 1.787 -5.342 2.587 1.00 93.88 168 ILE A CA 1
ATOM 1288 C C . ILE A 1 168 ? 1.299 -5.463 4.036 1.00 93.88 168 ILE A C 1
ATOM 1290 O O . ILE A 1 168 ? 0.242 -4.939 4.383 1.00 93.88 168 ILE A O 1
ATOM 1294 N N . GLY A 1 169 ? 2.074 -6.128 4.893 1.00 92.81 169 GLY A N 1
ATOM 1295 C CA . GLY A 1 169 ? 1.720 -6.394 6.286 1.00 92.81 169 GLY A CA 1
ATOM 1296 C C . GLY A 1 169 ? 1.517 -5.123 7.089 1.00 92.81 169 GLY A C 1
ATOM 1297 O O . GLY A 1 169 ? 0.536 -5.029 7.820 1.00 92.81 169 GLY A O 1
ATOM 1298 N N . SER A 1 170 ? 2.368 -4.115 6.883 1.00 91.44 170 SER A N 1
ATOM 1299 C CA . SER A 1 170 ? 2.171 -2.806 7.497 1.00 91.44 170 SER A CA 1
ATOM 1300 C C . SER A 1 170 ? 0.833 -2.204 7.063 1.00 91.44 170 SER A C 1
ATOM 1302 O O . SER A 1 170 ? 0.035 -1.834 7.915 1.00 91.44 170 SER A O 1
ATOM 1304 N N . ARG A 1 171 ? 0.495 -2.168 5.770 1.00 92.00 171 ARG A N 1
ATOM 1305 C CA . ARG A 1 171 ? -0.804 -1.645 5.298 1.00 92.00 171 ARG A CA 1
ATOM 1306 C C . ARG A 1 171 ? -1.999 -2.363 5.940 1.00 92.00 171 ARG A C 1
ATOM 1308 O O . ARG A 1 171 ? -2.910 -1.691 6.423 1.00 92.00 171 ARG A O 1
ATOM 1315 N N . LEU A 1 172 ? -1.952 -3.693 6.038 1.00 92.44 172 LEU A N 1
ATOM 1316 C CA . LEU A 1 172 ? -2.991 -4.487 6.705 1.00 92.44 172 LEU A CA 1
ATOM 1317 C C . LEU A 1 172 ? -3.073 -4.205 8.208 1.00 92.44 172 LEU A C 1
ATOM 1319 O O . LEU A 1 172 ? -4.160 -3.999 8.732 1.00 92.44 172 LEU A O 1
ATOM 1323 N N . ALA A 1 173 ? -1.937 -4.122 8.895 1.00 92.38 173 ALA A N 1
ATOM 1324 C CA . ALA A 1 173 ? -1.886 -3.767 10.307 1.00 92.38 173 ALA A CA 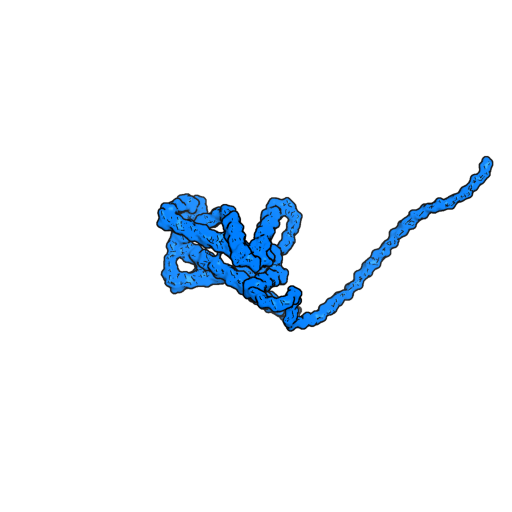1
ATOM 1325 C C . ALA A 1 173 ? -2.495 -2.381 10.573 1.00 92.38 173 ALA A C 1
ATOM 1327 O O . ALA A 1 173 ? -3.218 -2.194 11.549 1.00 92.38 173 ALA A O 1
ATOM 1328 N N . GLY A 1 174 ? -2.259 -1.415 9.682 1.00 90.88 174 GLY A N 1
ATOM 1329 C CA . GLY A 1 174 ? -2.890 -0.100 9.755 1.00 90.88 174 GLY A CA 1
ATOM 1330 C C . GLY A 1 174 ? -4.404 -0.154 9.625 1.00 90.88 174 GLY A C 1
ATOM 1331 O O . GLY A 1 174 ? -5.097 0.467 10.426 1.00 90.88 174 GLY A O 1
ATOM 1332 N N . LEU A 1 175 ? -4.899 -0.926 8.659 1.00 92.75 175 LEU A N 1
ATOM 1333 C CA . LEU A 1 175 ? -6.327 -1.16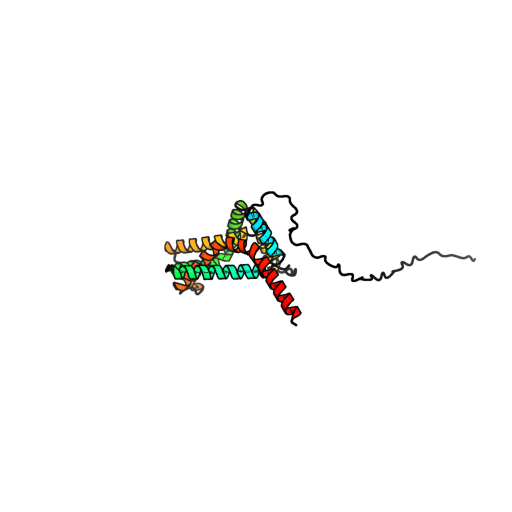6 8.476 1.00 92.75 175 LEU A CA 1
ATOM 1334 C C . LEU A 1 175 ? -6.944 -1.807 9.725 1.00 92.75 175 LEU A C 1
ATOM 1336 O O . LEU A 1 175 ? -7.971 -1.333 10.204 1.00 92.75 175 LEU A O 1
ATOM 1340 N N . THR A 1 176 ? -6.287 -2.815 10.302 1.00 92.81 176 THR A N 1
ATOM 1341 C CA . THR A 1 176 ? -6.740 -3.459 11.541 1.00 92.81 176 THR A CA 1
ATOM 1342 C C . THR A 1 176 ? -6.802 -2.468 12.700 1.00 92.81 176 THR A C 1
ATOM 1344 O O . THR A 1 176 ? -7.815 -2.410 13.383 1.00 92.81 176 THR A O 1
ATOM 1347 N N . VAL A 1 177 ? -5.767 -1.647 12.907 1.00 92.69 177 VAL A N 1
ATOM 1348 C CA . VAL A 1 177 ? -5.750 -0.659 14.001 1.00 92.69 177 VAL A CA 1
ATOM 1349 C C . VAL A 1 177 ? -6.880 0.361 13.852 1.00 92.69 177 VAL A C 1
ATOM 1351 O O . VAL A 1 177 ? -7.585 0.619 14.823 1.00 92.69 177 VAL A O 1
ATOM 1354 N N . VAL A 1 178 ? -7.079 0.922 12.655 1.00 93.25 178 VAL A N 1
ATOM 1355 C CA . VAL A 1 178 ? -8.147 1.909 12.422 1.00 93.25 178 VAL A CA 1
ATOM 1356 C C . VAL A 1 178 ? -9.524 1.283 12.646 1.00 93.25 178 VAL A C 1
ATOM 1358 O O . VAL A 1 178 ? -10.342 1.867 13.351 1.00 93.25 178 VAL A O 1
ATOM 1361 N N . ASN A 1 179 ? -9.765 0.079 12.121 1.00 93.38 179 ASN A N 1
ATOM 1362 C CA . ASN A 1 179 ? -11.044 -0.610 12.300 1.00 93.38 179 ASN A CA 1
ATOM 1363 C C . ASN A 1 179 ? -11.306 -0.992 13.762 1.00 93.38 179 ASN A C 1
ATOM 1365 O O . ASN A 1 179 ? -12.431 -0.843 14.227 1.00 93.38 179 ASN A O 1
ATOM 1369 N N . SER A 1 180 ? -10.286 -1.425 14.509 1.00 93.12 180 SER A N 1
ATOM 1370 C CA . SER A 1 180 ? -10.424 -1.713 15.942 1.00 93.12 180 SER A CA 1
ATOM 1371 C C . SER A 1 180 ? -10.761 -0.460 16.752 1.00 93.12 180 SER A C 1
ATOM 1373 O O . SER A 1 180 ? -11.606 -0.522 17.640 1.00 93.12 180 SER A O 1
ATOM 1375 N N . LEU A 1 181 ? -10.142 0.685 16.435 1.00 91.50 181 LEU A N 1
ATOM 1376 C CA . LEU A 1 181 ? -10.469 1.965 17.071 1.00 91.50 181 LEU A CA 1
ATOM 1377 C C . LEU A 1 181 ? -11.884 2.421 16.722 1.00 91.50 181 LEU A C 1
ATOM 1379 O O . LEU A 1 181 ? -12.619 2.848 17.603 1.00 91.50 181 LEU A O 1
ATOM 1383 N N . TYR A 1 182 ? -12.283 2.294 15.457 1.00 92.88 182 TYR A N 1
ATOM 1384 C CA . TYR A 1 182 ? -13.638 2.623 15.026 1.00 92.88 182 TYR A CA 1
ATOM 1385 C C . TYR A 1 182 ? -14.684 1.747 15.721 1.00 92.88 182 TYR A C 1
ATOM 1387 O O . TYR A 1 182 ? -15.689 2.249 16.215 1.00 92.88 182 TYR A O 1
ATOM 1395 N N . PHE A 1 183 ? -14.420 0.444 15.840 1.00 93.69 183 PHE A N 1
ATOM 1396 C CA . PHE A 1 183 ? -15.293 -0.460 16.580 1.00 93.69 183 PHE A CA 1
ATOM 1397 C C . PHE A 1 183 ? -15.382 -0.075 18.062 1.00 93.69 183 PHE A C 1
ATOM 1399 O O . PHE A 1 183 ? -16.477 -0.044 18.611 1.00 93.69 183 PHE A O 1
ATOM 1406 N N . ALA A 1 184 ? -14.261 0.279 18.699 1.00 92.31 184 ALA A N 1
ATOM 1407 C CA . ALA A 1 184 ? -14.256 0.761 20.080 1.00 92.31 184 ALA A CA 1
ATOM 1408 C C . ALA A 1 184 ? -15.079 2.054 20.250 1.00 92.31 184 ALA A C 1
ATOM 1410 O O . ALA A 1 184 ? -15.842 2.162 21.208 1.00 92.31 184 ALA A O 1
ATOM 1411 N N . LEU A 1 185 ? -14.988 2.991 19.300 1.00 90.38 185 LEU A N 1
ATOM 1412 C CA . LEU A 1 185 ? -15.800 4.213 19.292 1.00 90.38 185 LEU A CA 1
ATOM 1413 C C . LEU A 1 185 ? -17.297 3.910 19.219 1.00 90.38 185 LEU A C 1
ATOM 1415 O O . LEU A 1 185 ? -18.073 4.482 19.979 1.00 90.38 185 LEU A O 1
ATOM 1419 N N . ILE A 1 186 ? -17.703 2.974 18.355 1.00 90.31 186 ILE A N 1
ATOM 1420 C CA . ILE A 1 186 ? -19.110 2.557 18.246 1.00 90.31 186 ILE A CA 1
ATOM 1421 C C . ILE A 1 186 ? -19.610 1.924 19.557 1.00 90.31 186 ILE A C 1
ATOM 1423 O O . ILE A 1 186 ? -20.780 2.070 19.897 1.00 90.31 186 ILE A O 1
ATOM 1427 N N . GLN A 1 187 ? -18.735 1.263 20.323 1.00 93.19 187 GLN A N 1
ATOM 1428 C CA . GLN A 1 187 ? -19.057 0.724 21.654 1.00 93.19 187 GLN A CA 1
ATOM 1429 C C . GLN A 1 187 ? -19.098 1.800 22.759 1.00 93.19 187 GLN A C 1
ATOM 1431 O O . GLN A 1 187 ? -19.268 1.467 23.931 1.00 93.19 187 GLN A O 1
ATOM 1436 N N . GLY A 1 188 ? -18.942 3.081 22.412 1.00 88.75 188 GLY A N 1
ATOM 1437 C CA . GLY A 1 188 ? -19.016 4.199 23.351 1.00 88.75 188 GLY A CA 1
ATOM 1438 C C . GLY A 1 188 ? -17.697 4.533 24.048 1.00 88.75 188 GLY A C 1
ATOM 1439 O O . GLY A 1 188 ? -17.710 5.239 25.054 1.00 88.75 188 GLY A O 1
ATOM 1440 N N . VAL A 1 189 ? -16.553 4.046 23.549 1.00 88.50 189 VAL A N 1
ATOM 1441 C CA . VAL A 1 189 ? -15.246 4.508 24.037 1.00 88.50 189 VAL A CA 1
ATOM 1442 C C . VAL A 1 189 ? -15.029 5.941 23.565 1.00 88.50 189 VAL A C 1
ATOM 1444 O O . VAL A 1 189 ? -14.760 6.176 22.389 1.00 88.50 189 VAL A O 1
ATOM 1447 N N . ASP A 1 190 ? -15.125 6.897 24.486 1.00 84.25 190 ASP A N 1
ATOM 1448 C CA . ASP A 1 190 ? -14.900 8.304 24.177 1.00 84.25 190 ASP A CA 1
ATOM 1449 C C . ASP A 1 190 ? -13.398 8.622 24.098 1.00 84.25 190 ASP A C 1
ATOM 1451 O O . ASP A 1 190 ? -12.677 8.626 25.100 1.00 84.25 190 ASP A O 1
ATOM 1455 N N . ILE A 1 191 ? -12.914 8.873 22.880 1.00 79.06 191 ILE A N 1
ATOM 1456 C CA . ILE A 1 191 ? -11.537 9.319 22.620 1.00 79.06 191 ILE A CA 1
ATOM 1457 C C . ILE A 1 191 ? -11.462 10.808 22.267 1.00 79.06 191 ILE A C 1
ATOM 1459 O O . ILE A 1 191 ? -10.359 11.317 22.051 1.00 79.06 191 ILE A O 1
ATOM 1463 N N . LEU A 1 192 ? -12.603 11.501 22.184 1.00 78.75 192 LEU A N 1
ATOM 1464 C CA . LEU A 1 192 ? -12.672 12.902 21.774 1.00 78.75 192 LEU A CA 1
ATOM 1465 C C . LEU A 1 192 ? -11.838 13.813 22.696 1.00 78.75 192 LEU A C 1
ATOM 1467 O O . LEU A 1 192 ? -11.026 14.568 22.158 1.00 78.75 192 LEU A O 1
ATOM 1471 N N . PRO A 1 193 ? -11.862 13.658 24.041 1.00 79.94 193 PRO A N 1
ATOM 1472 C CA . PRO A 1 193 ? -11.031 14.466 24.938 1.00 79.94 193 PRO A CA 1
ATOM 1473 C C . PRO A 1 193 ? -9.527 14.309 24.687 1.00 79.94 193 PRO A C 1
ATOM 1475 O O . PRO A 1 193 ? -8.749 15.241 24.881 1.00 79.94 193 PRO A O 1
ATOM 1478 N N . TYR A 1 194 ? -9.094 13.125 24.244 1.00 78.62 194 TYR A N 1
ATOM 1479 C CA . TYR A 1 194 ? -7.694 12.878 23.905 1.00 78.62 194 TYR A CA 1
ATOM 1480 C C . TYR A 1 194 ? -7.335 13.461 22.539 1.00 78.62 194 TYR A C 1
ATOM 1482 O O . TYR A 1 194 ? -6.222 13.942 22.357 1.00 78.62 194 TYR A O 1
ATOM 1490 N N . LEU A 1 195 ? -8.257 13.428 21.577 1.00 74.56 195 LEU A N 1
ATOM 1491 C CA . LEU A 1 195 ? -8.053 13.954 20.227 1.00 74.56 195 LEU A CA 1
ATOM 1492 C C . LEU A 1 195 ? -8.081 15.484 20.164 1.00 74.56 195 LEU A C 1
ATOM 1494 O O . LEU A 1 195 ? -7.326 16.073 19.386 1.00 74.56 195 LEU A O 1
ATOM 1498 N N . GLU A 1 196 ? -8.883 16.133 21.005 1.00 80.75 196 GLU A N 1
ATOM 1499 C CA . GLU A 1 196 ? -8.914 17.592 21.144 1.00 80.75 196 GLU A CA 1
ATOM 1500 C C . GLU A 1 196 ? -7.559 18.158 21.584 1.00 80.75 196 GLU A C 1
ATOM 1502 O O . GLU A 1 196 ? -7.124 19.178 21.050 1.00 80.75 196 GLU A O 1
ATOM 1507 N N . GLN A 1 197 ? -6.818 17.447 22.445 1.00 80.00 197 GLN A N 1
ATOM 1508 C CA . GLN A 1 197 ? -5.453 17.835 22.839 1.00 80.00 197 GLN A CA 1
ATOM 1509 C C . GLN A 1 197 ? -4.479 17.905 21.652 1.00 80.00 197 GLN A C 1
ATOM 1511 O O . GLN A 1 197 ? -3.472 18.607 21.715 1.00 80.00 197 GLN A O 1
ATOM 1516 N N . PHE A 1 198 ? -4.776 17.192 20.563 1.00 72.62 198 PHE A N 1
ATOM 1517 C CA . PHE A 1 198 ? -3.985 17.186 19.332 1.00 72.62 198 PHE A CA 1
ATOM 1518 C C . PHE A 1 198 ? -4.597 18.045 18.211 1.00 72.62 198 PHE A C 1
ATOM 1520 O O . PHE A 1 198 ? -4.068 18.043 17.099 1.00 72.62 198 PHE A O 1
ATOM 1527 N N . GLY A 1 199 ? -5.682 18.782 18.484 1.00 74.25 199 GLY A N 1
ATOM 1528 C CA . GLY A 1 199 ? -6.332 19.682 17.526 1.00 74.25 199 GLY A CA 1
ATOM 1529 C C . GLY A 1 199 ? -7.309 19.009 16.553 1.00 74.25 199 GLY A C 1
ATOM 1530 O O . GLY A 1 199 ? -7.586 19.572 15.498 1.00 74.25 199 GLY A O 1
ATOM 1531 N N . PHE A 1 200 ? -7.834 17.819 16.875 1.00 73.81 200 PHE A N 1
ATOM 1532 C CA . PHE A 1 200 ? -8.760 17.059 16.012 1.00 73.81 200 PHE A CA 1
ATOM 1533 C C . PHE A 1 200 ? -10.249 17.180 16.408 1.00 73.81 200 PHE A C 1
ATOM 1535 O O . PHE A 1 200 ? -11.024 16.269 16.130 1.00 73.81 200 PHE A O 1
ATOM 1542 N N . GLY A 1 201 ? -10.657 18.280 17.052 1.00 65.12 201 GLY A N 1
ATOM 1543 C CA . GLY A 1 201 ? -12.006 18.439 17.626 1.00 65.12 201 GLY A CA 1
ATOM 1544 C C . GLY A 1 201 ? -13.165 18.476 16.616 1.00 65.12 201 GLY A C 1
ATOM 1545 O O . GLY A 1 201 ? -14.262 18.037 16.939 1.00 65.12 201 GLY A O 1
ATOM 1546 N N . GLU A 1 202 ? -12.933 18.917 15.374 1.00 67.88 202 GLU A N 1
ATOM 1547 C CA . GLU A 1 202 ? -13.975 19.005 14.337 1.00 67.88 202 GLU A CA 1
ATOM 1548 C C . GLU A 1 202 ? -13.582 18.219 13.078 1.00 67.88 202 GLU A C 1
ATOM 1550 O O . GLU A 1 202 ? -13.080 18.762 12.092 1.00 67.88 202 GLU A O 1
ATOM 1555 N N . LEU A 1 203 ? -13.804 16.904 13.093 1.00 75.44 203 LEU A N 1
ATOM 1556 C CA . LEU A 1 203 ? -13.710 16.090 11.881 1.00 75.44 203 LEU A CA 1
ATOM 1557 C C . LEU A 1 203 ? -15.104 15.914 11.275 1.00 75.44 203 LEU A C 1
ATOM 1559 O O . LEU A 1 203 ? -15.957 15.251 11.849 1.00 75.44 203 LEU A O 1
ATOM 1563 N N . GLY A 1 204 ? -15.341 16.507 10.104 1.00 75.75 204 GLY A N 1
ATOM 1564 C CA . GLY A 1 204 ? -16.605 16.360 9.372 1.00 75.75 204 GLY A CA 1
ATOM 1565 C C . GLY A 1 204 ? -16.716 15.053 8.570 1.00 75.75 204 GLY A C 1
ATOM 1566 O O . GLY A 1 204 ? -15.739 14.331 8.364 1.00 75.75 204 GLY A O 1
ATOM 1567 N N . SER A 1 205 ? -17.901 14.784 8.015 1.00 77.06 205 SER A N 1
ATOM 1568 C CA . SER A 1 205 ? -18.181 13.613 7.156 1.00 77.06 205 SER A CA 1
ATOM 1569 C C . SER A 1 205 ? -17.281 13.523 5.910 1.00 77.06 205 SER A C 1
ATOM 1571 O O . SER A 1 205 ? -16.917 12.429 5.470 1.00 77.06 205 SER A O 1
ATOM 1573 N N . ALA A 1 206 ? -16.839 14.666 5.373 1.00 82.69 206 ALA A N 1
ATOM 1574 C CA . ALA A 1 206 ? -15.855 14.719 4.289 1.00 82.69 206 ALA A CA 1
ATOM 1575 C C . ALA A 1 206 ? -14.509 14.089 4.700 1.00 82.69 206 ALA A C 1
ATOM 1577 O O . ALA A 1 206 ? -13.916 13.324 3.936 1.00 82.69 206 ALA A O 1
ATOM 1578 N N . MET A 1 207 ? -14.063 14.337 5.938 1.00 86.88 207 MET A N 1
ATOM 1579 C CA . MET A 1 207 ? -12.853 13.727 6.498 1.00 86.88 207 MET A CA 1
ATOM 1580 C C . MET A 1 207 ? -13.045 12.232 6.759 1.00 86.88 207 MET A C 1
ATOM 1582 O O . MET A 1 207 ? -12.101 11.466 6.575 1.00 86.88 207 MET A O 1
ATOM 1586 N N . GLY A 1 208 ? -14.261 11.805 7.118 1.00 89.19 208 GLY A N 1
ATOM 1587 C CA . GLY A 1 208 ? -14.621 10.386 7.231 1.00 89.19 208 GLY A CA 1
ATOM 1588 C C . GLY A 1 208 ? -14.490 9.662 5.894 1.00 89.19 208 GLY A C 1
ATOM 1589 O O . GLY A 1 208 ? -13.833 8.627 5.806 1.00 89.19 208 GLY A O 1
ATOM 1590 N N . THR A 1 209 ? -15.022 10.262 4.828 1.00 90.94 209 THR A N 1
ATOM 1591 C CA . THR A 1 209 ? -14.957 9.711 3.464 1.00 90.94 209 THR A CA 1
ATOM 1592 C C . THR A 1 209 ? -13.517 9.627 2.953 1.00 90.94 209 THR A C 1
ATOM 1594 O O . THR A 1 209 ? -13.116 8.615 2.377 1.00 90.94 209 THR A O 1
ATOM 1597 N N . TRP A 1 210 ? -12.701 10.652 3.216 1.00 91.94 210 TRP A N 1
ATOM 1598 C CA . TRP A 1 210 ? -11.270 10.628 2.905 1.00 91.94 210 TRP A CA 1
ATOM 1599 C C . TRP A 1 210 ? -10.498 9.584 3.727 1.00 91.94 210 TRP A C 1
ATOM 1601 O O . TRP A 1 210 ? -9.670 8.846 3.200 1.00 91.94 210 TRP A O 1
ATOM 1611 N N . ALA A 1 211 ? -10.763 9.476 5.028 1.00 93.25 211 ALA A N 1
ATOM 1612 C CA . ALA A 1 211 ? -10.140 8.454 5.862 1.00 93.25 211 ALA A CA 1
ATOM 1613 C C . ALA A 1 211 ? -10.481 7.043 5.356 1.00 93.25 211 ALA A C 1
ATOM 1615 O O . ALA A 1 211 ? -9.592 6.196 5.226 1.00 93.25 211 ALA A O 1
ATOM 1616 N N . ALA A 1 212 ? -11.749 6.801 5.014 1.00 93.56 212 ALA A N 1
ATOM 1617 C CA . ALA A 1 212 ? -12.201 5.535 4.451 1.00 93.56 212 ALA A CA 1
ATOM 1618 C C . ALA A 1 212 ? -11.537 5.236 3.107 1.00 93.56 212 ALA A C 1
ATOM 1620 O O . ALA A 1 212 ? -11.097 4.106 2.897 1.00 93.56 212 ALA A O 1
ATOM 1621 N N . SER A 1 213 ? -11.382 6.227 2.222 1.00 94.25 213 SER A N 1
ATOM 1622 C CA . SER A 1 213 ? -10.712 6.017 0.935 1.00 94.25 213 SER A CA 1
ATOM 1623 C C . SER A 1 213 ? -9.257 5.572 1.110 1.00 94.25 213 SER A C 1
ATOM 1625 O O . SER A 1 213 ? -8.829 4.630 0.440 1.00 94.25 213 SER A O 1
ATOM 1627 N N . VAL A 1 214 ? -8.524 6.159 2.064 1.00 93.44 214 VAL A N 1
ATOM 1628 C CA . VAL A 1 214 ? -7.140 5.774 2.394 1.00 93.44 214 VAL A CA 1
ATOM 1629 C C . VAL A 1 214 ? -7.056 4.353 2.957 1.00 93.44 214 VAL A C 1
ATOM 1631 O O . VAL A 1 214 ? -6.169 3.576 2.584 1.00 93.44 214 VAL A O 1
ATOM 1634 N N . VAL A 1 215 ? -7.975 3.990 3.853 1.00 93.44 215 VAL A N 1
ATOM 1635 C CA . VAL A 1 215 ? -8.018 2.639 4.428 1.00 93.44 215 VAL A CA 1
ATOM 1636 C C . VAL A 1 215 ? -8.370 1.613 3.349 1.00 93.44 215 VAL A C 1
ATOM 1638 O O . VAL A 1 215 ? -7.667 0.616 3.207 1.00 93.44 215 VAL A O 1
ATOM 1641 N N . MET A 1 216 ? -9.373 1.888 2.517 1.00 92.69 216 MET A N 1
ATOM 1642 C CA . MET A 1 216 ? -9.789 1.004 1.424 1.00 92.69 216 MET A CA 1
ATOM 1643 C C . MET A 1 216 ? -8.714 0.864 0.341 1.00 92.69 216 MET A C 1
ATOM 1645 O O . MET A 1 216 ? -8.481 -0.236 -0.158 1.00 92.69 216 MET A O 1
ATOM 1649 N N . ALA A 1 217 ? -7.990 1.940 0.021 1.00 93.94 217 ALA A N 1
ATOM 1650 C CA . ALA A 1 217 ? -6.878 1.917 -0.931 1.00 93.94 217 ALA A CA 1
ATOM 1651 C C . ALA A 1 217 ? -5.771 0.929 -0.523 1.00 93.94 217 ALA A C 1
ATOM 1653 O O . ALA A 1 217 ? -5.123 0.322 -1.377 1.00 93.94 217 ALA A O 1
ATOM 1654 N N . SER A 1 218 ? -5.598 0.700 0.784 1.00 92.50 218 SER A N 1
ATOM 1655 C CA . SER A 1 218 ? -4.603 -0.236 1.318 1.00 92.50 218 SER A CA 1
ATOM 1656 C C . SER A 1 218 ? -4.862 -1.691 0.905 1.00 92.50 218 SER A C 1
ATOM 1658 O O . SER A 1 218 ? -3.913 -2.467 0.804 1.00 92.50 218 SER A O 1
ATOM 1660 N N . VAL A 1 219 ? -6.112 -2.058 0.597 1.00 92.38 219 VAL A N 1
ATOM 1661 C CA . VAL A 1 219 ? -6.478 -3.398 0.100 1.00 92.38 219 VAL A CA 1
ATOM 1662 C C . VAL A 1 219 ? -5.930 -3.642 -1.310 1.00 92.38 219 VAL A C 1
ATOM 1664 O O . VAL A 1 219 ? -5.567 -4.765 -1.652 1.00 92.38 219 VAL A O 1
ATOM 1667 N N . PHE A 1 220 ? -5.791 -2.587 -2.114 1.00 92.94 220 PHE A N 1
ATOM 1668 C CA . PHE A 1 220 ? -5.251 -2.669 -3.474 1.00 92.94 220 PHE A CA 1
ATOM 1669 C C . PHE A 1 220 ? -3.722 -2.693 -3.514 1.00 92.94 220 PHE A C 1
ATOM 1671 O O . PHE A 1 220 ? -3.128 -2.921 -4.566 1.00 92.94 220 PHE A O 1
ATOM 1678 N N . TYR A 1 221 ? -3.058 -2.506 -2.375 1.00 93.50 221 TYR A N 1
ATOM 1679 C CA . TYR A 1 221 ? -1.608 -2.383 -2.321 1.00 93.50 221 TYR A CA 1
ATOM 1680 C C . TYR A 1 221 ? -0.830 -3.600 -2.875 1.00 93.50 221 TYR A C 1
ATOM 1682 O O . TYR A 1 221 ? 0.130 -3.389 -3.622 1.00 93.50 221 TYR A O 1
ATOM 1690 N N . PRO A 1 222 ? -1.228 -4.870 -2.628 1.00 92.88 222 PRO A N 1
ATOM 1691 C CA . PRO A 1 222 ? -0.586 -6.026 -3.266 1.00 92.88 222 PRO A CA 1
ATOM 1692 C C . PRO A 1 222 ? -0.686 -6.003 -4.798 1.00 92.88 222 PRO A C 1
ATOM 1694 O O . PRO A 1 222 ? 0.252 -6.401 -5.495 1.00 92.88 222 PRO A O 1
ATOM 1697 N N . VAL A 1 223 ? -1.805 -5.502 -5.330 1.00 94.06 223 VAL A N 1
ATOM 1698 C CA . VAL A 1 223 ? -2.014 -5.341 -6.774 1.00 94.06 223 VAL A CA 1
ATOM 1699 C C . VAL A 1 223 ? -1.100 -4.243 -7.308 1.00 94.06 223 VAL A C 1
ATOM 1701 O O . VAL A 1 223 ? -0.423 -4.460 -8.309 1.00 94.06 223 VAL A O 1
ATOM 1704 N N . THR A 1 224 ? -0.993 -3.113 -6.606 1.00 93.62 224 THR A N 1
ATOM 1705 C CA . THR A 1 224 ? -0.068 -2.025 -6.952 1.00 93.62 224 THR A CA 1
ATOM 1706 C C . THR A 1 224 ? 1.383 -2.504 -7.012 1.00 93.62 224 THR A C 1
ATOM 1708 O O . THR A 1 224 ? 2.082 -2.232 -7.991 1.00 93.62 224 THR A O 1
ATOM 1711 N N . LEU A 1 225 ? 1.842 -3.267 -6.014 1.00 92.44 225 LEU A N 1
ATOM 1712 C CA . LEU A 1 225 ? 3.188 -3.850 -6.028 1.00 92.44 225 LEU A CA 1
ATOM 1713 C C . LEU A 1 225 ? 3.380 -4.817 -7.195 1.00 92.44 225 LEU A C 1
ATOM 1715 O O . LEU A 1 225 ? 4.420 -4.794 -7.850 1.00 92.44 225 LEU A O 1
ATOM 1719 N N . SER A 1 226 ? 2.365 -5.628 -7.491 1.00 92.88 226 SER A N 1
ATOM 1720 C CA . SER A 1 226 ? 2.419 -6.553 -8.620 1.00 92.88 226 SER A CA 1
ATOM 1721 C C . SER A 1 226 ? 2.532 -5.798 -9.944 1.00 92.88 226 SER A C 1
ATOM 1723 O O . SER A 1 226 ? 3.445 -6.064 -10.718 1.00 92.88 226 SER A O 1
ATOM 1725 N N . ALA A 1 227 ? 1.676 -4.798 -10.171 1.00 94.75 227 ALA A N 1
ATOM 1726 C CA . ALA A 1 227 ? 1.689 -3.960 -11.369 1.00 94.75 227 ALA A CA 1
ATOM 1727 C C . ALA A 1 227 ? 3.022 -3.217 -11.547 1.00 94.75 227 ALA A C 1
ATOM 1729 O O . ALA A 1 227 ? 3.523 -3.103 -12.665 1.00 94.75 227 ALA A O 1
ATOM 1730 N N . THR A 1 228 ? 3.633 -2.777 -10.445 1.00 93.88 228 THR A N 1
ATOM 1731 C CA . THR A 1 228 ? 4.926 -2.079 -10.447 1.00 93.88 228 THR A CA 1
ATOM 1732 C C . THR A 1 228 ? 6.005 -2.881 -11.179 1.00 93.88 228 THR A C 1
ATOM 1734 O O . THR A 1 228 ? 6.703 -2.322 -12.023 1.00 93.88 228 THR A O 1
ATOM 1737 N N . GLY A 1 229 ? 6.098 -4.193 -10.936 1.00 91.56 229 GLY A N 1
ATOM 1738 C CA . GLY A 1 229 ? 7.098 -5.048 -11.585 1.00 91.56 229 GLY A CA 1
ATOM 1739 C C . GLY A 1 229 ? 6.960 -5.143 -13.112 1.00 91.56 229 GLY A C 1
ATOM 1740 O O . GLY A 1 229 ? 7.944 -5.401 -13.803 1.00 91.56 229 GLY A O 1
ATOM 1741 N N . TYR A 1 230 ? 5.762 -4.918 -13.659 1.00 93.69 230 TYR A N 1
ATOM 1742 C CA . TYR A 1 230 ? 5.503 -5.003 -15.102 1.00 93.69 230 TYR A CA 1
ATOM 1743 C C . TYR A 1 230 ? 5.538 -3.640 -15.789 1.00 93.69 230 TYR A C 1
ATOM 1745 O O . TYR A 1 230 ? 6.033 -3.526 -16.909 1.00 93.69 230 TYR A O 1
ATOM 1753 N N . VAL A 1 231 ? 5.012 -2.607 -15.131 1.00 95.31 231 VAL A N 1
ATOM 1754 C CA . VAL A 1 231 ? 4.820 -1.289 -15.744 1.00 95.31 231 VAL A CA 1
ATOM 1755 C C . VAL A 1 231 ? 6.111 -0.470 -15.733 1.00 95.31 231 VAL A C 1
ATOM 1757 O O . VAL A 1 231 ? 6.437 0.183 -16.726 1.00 95.31 231 VAL A O 1
ATOM 1760 N N . VAL A 1 232 ? 6.884 -0.529 -14.645 1.00 95.19 232 VAL A N 1
ATOM 1761 C CA . VAL A 1 232 ? 8.078 0.313 -14.472 1.00 95.19 232 VAL A CA 1
ATOM 1762 C C . VAL A 1 232 ? 9.127 0.114 -15.572 1.00 95.19 232 VAL A C 1
ATOM 1764 O O . VAL A 1 232 ? 9.587 1.126 -16.108 1.00 95.19 232 VAL A O 1
ATOM 1767 N N . PRO A 1 233 ? 9.496 -1.118 -15.982 1.00 92.88 233 PRO A N 1
ATOM 1768 C CA . PRO A 1 233 ? 10.457 -1.304 -17.068 1.00 92.88 233 PRO A CA 1
ATOM 1769 C C . PRO A 1 233 ? 9.991 -0.666 -18.383 1.00 92.88 233 PRO A C 1
ATOM 1771 O O . PRO A 1 233 ? 10.800 -0.100 -19.116 1.00 92.88 233 PRO A O 1
ATOM 1774 N N . GLY A 1 234 ? 8.685 -0.704 -18.668 1.00 93.44 234 GLY A N 1
ATOM 1775 C CA . GLY A 1 234 ? 8.100 -0.055 -19.843 1.00 93.44 234 GLY A CA 1
ATOM 1776 C C . GLY A 1 234 ? 8.225 1.469 -19.788 1.00 93.44 234 GLY A C 1
ATOM 1777 O O . GLY A 1 234 ? 8.708 2.084 -20.741 1.00 93.44 234 GLY A O 1
ATOM 1778 N N . ILE A 1 235 ? 7.873 2.074 -18.647 1.00 93.81 235 ILE A N 1
ATOM 1779 C CA . ILE A 1 235 ? 8.021 3.522 -18.425 1.00 93.81 235 ILE A CA 1
ATOM 1780 C C . ILE A 1 235 ? 9.491 3.939 -18.555 1.00 93.81 235 ILE A C 1
ATOM 1782 O O . ILE A 1 235 ? 9.798 4.923 -19.227 1.00 93.81 235 ILE A O 1
ATOM 1786 N N . ALA A 1 236 ? 10.414 3.184 -17.957 1.00 92.75 236 ALA A N 1
ATOM 1787 C CA . ALA A 1 236 ? 11.838 3.498 -17.996 1.00 92.75 236 ALA A CA 1
ATOM 1788 C C . ALA A 1 236 ? 12.395 3.507 -19.430 1.00 92.75 236 ALA A C 1
ATOM 1790 O O . ALA A 1 236 ? 13.120 4.434 -19.799 1.00 92.75 236 ALA A O 1
ATOM 1791 N N . ARG A 1 237 ? 12.004 2.535 -20.268 1.00 92.88 237 ARG A N 1
ATOM 1792 C CA . ARG A 1 237 ? 12.377 2.502 -21.694 1.00 92.88 237 ARG A CA 1
ATOM 1793 C C . ARG A 1 237 ? 11.813 3.695 -22.460 1.00 92.88 237 ARG A C 1
ATOM 1795 O O . ARG A 1 237 ? 12.546 4.329 -23.216 1.00 92.88 237 ARG A O 1
ATOM 1802 N N . ALA A 1 238 ? 10.543 4.034 -22.237 1.00 93.94 238 ALA A N 1
ATOM 1803 C CA . ALA A 1 238 ? 9.910 5.182 -22.883 1.00 93.94 238 ALA A CA 1
ATOM 1804 C C . ALA A 1 238 ? 10.610 6.502 -22.514 1.00 93.94 238 ALA A C 1
ATOM 1806 O O . ALA A 1 238 ? 10.898 7.319 -23.389 1.00 93.94 238 ALA A O 1
ATOM 1807 N N . LEU A 1 239 ? 10.964 6.685 -21.237 1.00 92.88 239 LEU A N 1
ATOM 1808 C CA . LEU A 1 239 ? 11.714 7.853 -20.769 1.00 92.88 239 LEU A CA 1
ATOM 1809 C C . LEU A 1 239 ? 13.126 7.915 -21.366 1.00 92.88 239 LEU A C 1
ATOM 1811 O O . LEU A 1 239 ? 13.579 8.993 -21.750 1.00 92.88 239 LEU A O 1
ATOM 1815 N N . ALA A 1 240 ? 13.823 6.780 -21.471 1.00 92.69 240 ALA A N 1
ATOM 1816 C CA . ALA A 1 240 ? 15.141 6.717 -22.100 1.00 92.69 240 ALA A CA 1
ATOM 1817 C C . ALA A 1 240 ? 15.077 7.077 -23.595 1.00 92.69 240 ALA A C 1
ATOM 1819 O O . ALA A 1 240 ? 15.874 7.889 -24.068 1.00 92.69 240 ALA A O 1
ATOM 1820 N N . ALA A 1 241 ? 14.086 6.548 -24.319 1.00 93.31 241 ALA A N 1
ATOM 1821 C CA . ALA A 1 241 ? 13.854 6.874 -25.724 1.00 93.31 241 ALA A CA 1
ATOM 1822 C C . ALA A 1 241 ? 13.510 8.360 -25.922 1.00 93.31 241 ALA A C 1
ATOM 1824 O O . ALA A 1 241 ? 14.060 9.013 -26.811 1.00 93.31 241 ALA A O 1
ATOM 1825 N N . ALA A 1 242 ? 12.657 8.925 -25.061 1.00 93.88 242 ALA A N 1
ATOM 1826 C CA . ALA A 1 242 ? 12.314 10.344 -25.094 1.00 93.88 242 ALA A CA 1
ATOM 1827 C C . ALA A 1 242 ? 13.546 11.238 -24.870 1.00 93.88 242 ALA A C 1
ATOM 1829 O O . ALA A 1 242 ? 13.758 12.189 -25.623 1.00 93.88 242 ALA A O 1
ATOM 1830 N N . LYS A 1 243 ? 14.405 10.896 -23.898 1.00 93.56 243 LYS A N 1
ATOM 1831 C CA . LYS A 1 243 ? 15.670 11.609 -23.646 1.00 93.56 243 LYS A CA 1
ATOM 1832 C C . LYS A 1 243 ? 16.628 11.528 -24.836 1.00 93.56 243 LYS A C 1
ATOM 1834 O O . LYS A 1 243 ? 17.194 12.546 -25.223 1.00 93.56 243 LYS A O 1
ATOM 1839 N N . ALA A 1 244 ? 16.776 10.353 -25.450 1.00 93.44 244 ALA A N 1
ATOM 1840 C CA . ALA A 1 244 ? 17.624 10.178 -26.630 1.00 93.44 244 ALA A CA 1
ATOM 1841 C C . ALA A 1 244 ? 17.126 11.001 -27.833 1.00 93.44 244 ALA A C 1
ATOM 1843 O O . ALA A 1 244 ? 17.927 11.580 -28.563 1.00 93.44 244 ALA A O 1
ATOM 1844 N N . ASN A 1 245 ? 15.807 11.094 -28.022 1.00 94.56 245 ASN A N 1
ATOM 1845 C CA . ASN A 1 245 ? 15.210 11.915 -29.075 1.00 94.56 245 ASN A CA 1
ATOM 1846 C C . ASN A 1 245 ? 15.369 13.418 -28.813 1.00 94.56 245 ASN A C 1
ATOM 1848 O O . ASN A 1 245 ? 15.586 14.170 -29.759 1.00 94.56 245 ASN A O 1
ATOM 1852 N N . ALA A 1 246 ? 15.291 13.855 -27.553 1.00 93.19 246 ALA A N 1
ATOM 1853 C CA . ALA A 1 246 ? 15.540 15.245 -27.182 1.00 93.19 246 ALA A CA 1
ATOM 1854 C C . ALA A 1 246 ? 17.002 15.649 -27.445 1.00 93.19 246 ALA A C 1
ATOM 1856 O O . ALA A 1 246 ? 17.238 16.691 -28.043 1.00 93.19 246 ALA A O 1
ATOM 1857 N N . ALA A 1 247 ? 17.964 14.786 -27.099 1.00 92.94 247 ALA A N 1
ATOM 1858 C CA . ALA A 1 247 ? 19.392 15.037 -27.322 1.00 92.94 247 ALA A CA 1
ATOM 1859 C C . ALA A 1 247 ? 19.794 15.090 -28.808 1.00 92.94 247 ALA A C 1
ATOM 1861 O O . ALA A 1 247 ? 20.785 15.714 -29.153 1.00 92.94 247 ALA A O 1
ATOM 1862 N N . LYS A 1 248 ? 19.036 14.442 -29.704 1.00 91.00 248 LYS A N 1
ATOM 1863 C CA . LYS A 1 248 ? 19.244 14.554 -31.161 1.00 91.00 248 LYS A CA 1
ATOM 1864 C C . LYS A 1 248 ? 18.710 15.862 -31.753 1.00 91.00 248 LYS A C 1
ATOM 1866 O O . LYS A 1 248 ? 18.994 16.150 -32.910 1.00 91.00 248 LYS A O 1
ATOM 1871 N N . ARG A 1 249 ? 17.862 16.585 -31.014 1.00 86.50 249 ARG A N 1
ATOM 1872 C CA . ARG A 1 249 ? 17.230 17.838 -31.456 1.00 86.50 249 ARG A CA 1
ATOM 1873 C C . ARG A 1 249 ? 17.931 19.088 -30.918 1.00 86.50 249 ARG A C 1
ATOM 1875 O O . ARG A 1 249 ? 17.639 20.169 -31.419 1.00 86.50 249 ARG A O 1
ATOM 1882 N N . SER A 1 250 ? 18.778 18.939 -29.900 1.00 73.31 250 SER A N 1
ATOM 1883 C CA . SER A 1 250 ? 19.660 19.979 -29.353 1.00 73.31 250 SER A CA 1
ATOM 1884 C C . SER A 1 250 ? 20.987 20.009 -30.092 1.00 73.31 250 SER A C 1
ATOM 1886 O O . SER A 1 250 ? 21.452 21.122 -30.401 1.00 73.31 250 SER A O 1
#